Protein AF-A0AAU9J9R2-F1 (afdb_monomer)

pLDDT: mean 80.85, std 20.1, range [39.81, 98.62]

Foldseek 3Di:
DDDDDDDDDDPPPPPDDDPQPDQDDCLVVLLVVLVVCCVVDNAQVSLVVNLVSLVSVLSRCVVVVHPVSVVSVVVNVVSCPDPSNVVNNVVPPPPDDPPDDDDDDDDDDDDDDDDDDDDDDDDDPPPDDDDPDDPDPPVVVVVVVVVVVVVVVVVVVVVVVCCDPDNVVVVVVVCVVPVPPPPPPDPDDPPVVVVVVVVVVLVVVLVVQLVVLVVVLVVVLVVVLVVLVVVLVVVLVVLVVPDPDPVNVVVNVVSVVVSVVVSVVVNVVSVVVSVVSNVVSVVVSD

Secondary structure (DSSP, 8-state):
-------------------PPPPPTTHHHHHHHHHHHHHHS--HHHHHHHHHHHHHHHHHHHHTT-THHHHHHHHHHHHHT-HHHHHHHHHTS------------------------PPP-----------------HHHHHHHHHHHHHHHHHHHHHHHHHHSTHHHHHHHHHHHHHS----------TTHHHHHHHHHHHHHHHHHHHHHHHHHHHHHHHHHHHHHHHHHHHHHHHHHTT---HHHHHHHHHHHHHHHHHHHHHHHHHHHHHHHHHHHHHHH--

Solvent-accessible surface area (backbone atoms only — not comparable to full-atom values): 17671 Å² total; per-residue (Å²): 141,84,84,85,82,85,83,80,83,78,82,80,80,81,70,84,81,70,94,65,74,73,78,61,87,62,49,72,57,54,52,52,52,46,52,56,44,44,74,76,56,74,42,50,68,54,53,54,51,50,48,52,53,37,50,54,46,26,53,41,29,47,76,72,72,40,74,64,20,56,58,35,51,52,50,47,53,55,53,66,67,34,67,70,50,46,53,41,53,61,68,68,50,80,74,74,72,86,77,77,85,76,95,79,83,89,80,92,78,87,80,83,76,83,81,80,83,74,81,91,74,82,92,72,93,73,93,78,74,82,81,95,78,70,94,64,57,70,64,60,54,51,51,50,49,52,53,53,50,52,56,51,51,52,55,50,53,52,49,51,59,54,59,48,66,70,56,39,52,48,52,51,51,49,47,61,71,67,46,76,74,79,78,77,83,69,96,66,70,86,69,66,60,60,58,52,54,55,53,54,55,51,50,51,53,52,50,56,52,51,50,53,52,52,50,52,55,51,54,50,49,53,54,54,47,51,52,52,54,50,54,52,50,52,56,48,52,61,54,63,74,73,56,100,44,75,69,52,53,56,50,46,54,50,51,54,52,51,49,52,51,51,45,50,53,53,51,53,50,52,52,52,52,50,54,52,53,53,52,50,54,54,63,76,77,105

Structure (mmCIF, N/CA/C/O backbone):
data_AF-A0AAU9J9R2-F1
#
_entry.id   AF-A0AAU9J9R2-F1
#
loop_
_atom_site.group_PDB
_atom_site.id
_atom_site.type_symbol
_atom_site.label_atom_id
_atom_site.label_alt_id
_atom_site.label_comp_id
_atom_site.label_asym_id
_atom_site.label_entity_id
_atom_site.label_seq_id
_atom_site.pdbx_PDB_ins_code
_atom_site.Cartn_x
_atom_site.Cartn_y
_atom_site.Cartn_z
_atom_site.occupancy
_atom_site.B_iso_or_equiv
_atom_site.auth_seq_id
_atom_site.auth_comp_id
_atom_site.auth_asym_id
_atom_site.auth_atom_id
_atom_site.pdbx_PDB_model_num
ATOM 1 N N . MET A 1 1 ? -67.677 18.464 29.967 1.00 47.19 1 MET A N 1
ATOM 2 C CA . MET A 1 1 ? -66.480 19.325 30.102 1.00 47.19 1 MET A CA 1
ATOM 3 C C . MET A 1 1 ? -65.561 19.072 28.914 1.00 47.19 1 MET A C 1
ATOM 5 O O . MET A 1 1 ? -64.802 18.114 28.928 1.00 47.19 1 MET A O 1
ATOM 9 N N . SER A 1 2 ? -65.681 19.886 27.865 1.00 45.12 2 SER A N 1
ATOM 10 C CA . SER A 1 2 ? -64.979 19.700 26.587 1.00 45.12 2 SER A CA 1
ATOM 11 C C . SER A 1 2 ? -63.813 20.685 26.491 1.00 45.12 2 SER A C 1
ATOM 13 O O . SER A 1 2 ? -64.033 21.895 26.494 1.00 45.12 2 SER A O 1
ATOM 15 N N . ARG A 1 3 ? -62.571 20.189 26.429 1.00 45.41 3 ARG A N 1
ATOM 16 C CA . ARG A 1 3 ? -61.376 21.030 26.252 1.00 45.41 3 ARG A CA 1
ATOM 17 C C . ARG A 1 3 ? -61.057 21.162 24.762 1.00 45.41 3 ARG A C 1
ATOM 19 O O . ARG A 1 3 ? -60.638 20.202 24.126 1.00 45.41 3 ARG A O 1
ATOM 26 N N . LYS A 1 4 ? -61.265 22.366 24.224 1.00 55.19 4 LYS A N 1
ATOM 27 C CA . LYS A 1 4 ? -60.790 22.797 22.901 1.00 55.19 4 LYS A CA 1
ATOM 28 C C . LYS A 1 4 ? -59.268 22.970 22.948 1.00 55.19 4 LYS A C 1
ATOM 30 O O . LYS A 1 4 ? -58.774 23.778 23.731 1.00 55.19 4 LYS A O 1
ATOM 35 N N . ILE A 1 5 ? -58.542 22.235 22.109 1.00 57.41 5 ILE A N 1
ATOM 36 C CA . ILE A 1 5 ? -57.098 22.402 21.908 1.00 57.41 5 ILE A CA 1
ATOM 37 C C . ILE A 1 5 ? -56.910 23.342 20.715 1.00 57.41 5 ILE A C 1
ATOM 39 O O . ILE A 1 5 ? -57.307 23.036 19.594 1.00 57.41 5 ILE A O 1
ATOM 43 N N . ASN A 1 6 ? -56.358 24.521 20.990 1.00 45.44 6 ASN A N 1
ATOM 44 C CA . ASN A 1 6 ? -56.122 25.589 20.025 1.00 45.44 6 ASN A CA 1
ATOM 45 C C . ASN A 1 6 ? -54.759 25.356 19.347 1.00 45.44 6 ASN A C 1
ATOM 47 O O . ASN A 1 6 ? -53.718 25.623 19.946 1.00 45.44 6 ASN A O 1
ATOM 51 N N . SER A 1 7 ? -54.760 24.844 18.115 1.00 52.94 7 SER A N 1
ATOM 52 C CA . SER A 1 7 ? -53.554 24.684 17.290 1.00 52.94 7 SER A CA 1
ATOM 53 C C . SER A 1 7 ? -53.282 25.983 16.528 1.00 52.94 7 SER A C 1
ATOM 55 O O . SER A 1 7 ? -53.900 26.263 15.502 1.00 52.94 7 SER A O 1
ATOM 57 N N . LYS A 1 8 ? -52.387 26.822 17.059 1.00 53.12 8 LYS A N 1
ATOM 58 C CA . LYS A 1 8 ? -51.890 28.012 16.358 1.00 53.12 8 LYS A CA 1
ATOM 59 C C . LYS A 1 8 ? -50.742 27.604 15.434 1.00 53.12 8 LYS A C 1
ATOM 61 O O . LYS A 1 8 ? -49.654 27.271 15.892 1.00 53.12 8 LYS A O 1
ATOM 66 N N . HIS A 1 9 ? -51.013 27.644 14.131 1.00 46.12 9 HIS A N 1
ATOM 67 C CA . HIS A 1 9 ? -50.021 27.583 13.062 1.00 46.12 9 HIS A CA 1
ATOM 68 C C . HIS A 1 9 ? -49.018 28.739 13.191 1.00 46.12 9 HIS A C 1
ATOM 70 O O . HIS A 1 9 ? -49.369 29.902 12.998 1.00 46.12 9 HIS A O 1
ATOM 76 N N . ASN A 1 10 ? -47.757 28.412 13.470 1.00 46.28 10 ASN A N 1
ATOM 77 C CA . ASN A 1 10 ? -46.637 29.325 13.279 1.00 46.28 10 ASN A CA 1
ATOM 78 C C . ASN A 1 10 ? -46.185 29.242 11.816 1.00 46.28 10 ASN A C 1
ATOM 80 O O . ASN A 1 10 ? -45.516 28.293 11.411 1.00 46.28 10 ASN A O 1
ATOM 84 N N . HIS A 1 11 ? -46.546 30.246 11.018 1.00 45.38 11 HIS A N 1
ATOM 85 C CA . HIS A 1 11 ? -45.917 30.494 9.724 1.00 45.38 11 HIS A CA 1
ATOM 86 C C . HIS A 1 11 ? -44.469 30.947 9.940 1.00 45.38 11 HIS A C 1
ATOM 88 O O . HIS A 1 11 ? -44.191 32.121 10.197 1.00 45.38 11 HIS A O 1
ATOM 94 N N . SER A 1 12 ? -43.548 29.986 9.836 1.00 45.69 12 SER A N 1
ATOM 95 C CA . SER A 1 12 ? -42.111 30.228 9.726 1.00 45.69 12 SER A CA 1
ATOM 96 C C . SER A 1 12 ? -41.835 30.997 8.434 1.00 45.69 12 SER A C 1
ATOM 98 O O . SER A 1 12 ? -41.865 30.452 7.331 1.00 45.69 12 SER A O 1
ATOM 100 N N . LYS A 1 13 ? -41.591 32.301 8.578 1.00 49.00 13 LYS A N 1
ATOM 101 C CA . LYS A 1 13 ? -41.022 33.160 7.540 1.00 49.00 13 LYS A CA 1
ATOM 102 C C . LYS A 1 13 ? -39.570 32.729 7.303 1.00 49.00 13 LYS A C 1
ATOM 104 O O . LYS A 1 13 ? -38.663 33.273 7.930 1.00 49.00 13 LYS A O 1
ATOM 109 N N . HIS A 1 14 ? -39.339 31.782 6.395 1.00 46.22 14 HIS A N 1
ATOM 110 C CA . HIS A 1 14 ? -38.002 31.520 5.857 1.00 46.22 14 HIS A CA 1
ATOM 111 C C . HIS A 1 14 ? -37.585 32.685 4.952 1.00 46.22 14 HIS A C 1
ATOM 113 O O . HIS A 1 14 ? -37.837 32.706 3.751 1.00 46.22 14 HIS A O 1
ATOM 119 N N . LYS A 1 15 ? -36.975 33.698 5.573 1.00 53.00 15 LYS A N 1
ATOM 120 C CA . LYS A 1 15 ? -36.222 34.751 4.893 1.00 53.00 15 LYS A CA 1
ATOM 121 C C . LYS A 1 15 ? -35.006 34.125 4.201 1.00 53.00 15 LYS A C 1
ATOM 123 O O . LYS A 1 15 ? -34.230 33.447 4.864 1.00 53.00 15 LYS A O 1
ATOM 128 N N . ASN A 1 16 ? -34.885 34.382 2.895 1.00 51.22 16 ASN A N 1
ATOM 129 C CA . ASN A 1 16 ? -33.692 34.314 2.037 1.00 51.22 16 ASN A CA 1
ATOM 130 C C . ASN A 1 16 ? -32.406 33.803 2.712 1.00 51.22 16 ASN A C 1
ATOM 132 O O . ASN A 1 16 ? -31.571 34.591 3.156 1.00 51.22 16 ASN A O 1
ATOM 136 N N . ILE A 1 17 ? -32.225 32.482 2.732 1.00 51.12 17 ILE A N 1
ATOM 137 C CA . ILE A 1 17 ? -30.915 31.867 2.943 1.00 51.12 17 ILE A CA 1
ATOM 138 C C . ILE A 1 17 ? -30.253 31.828 1.565 1.00 51.12 17 ILE A C 1
ATOM 140 O O . ILE A 1 17 ? -30.624 31.016 0.722 1.00 51.12 17 ILE A O 1
ATOM 144 N N . SER A 1 18 ? -29.392 32.825 1.349 1.00 50.66 18 SER A N 1
ATOM 145 C CA . SER A 1 18 ? -28.175 32.821 0.525 1.00 50.66 18 SER A CA 1
ATOM 146 C C . SER A 1 18 ? -28.158 31.921 -0.714 1.00 50.66 18 SER A C 1
ATOM 148 O O . SER A 1 18 ? -28.224 30.695 -0.630 1.00 50.66 18 SER A O 1
ATOM 150 N N . ALA A 1 19 ? -27.949 32.564 -1.865 1.00 63.53 19 ALA A N 1
ATOM 151 C CA . ALA A 1 19 ? -27.651 31.960 -3.158 1.00 63.53 19 ALA A CA 1
ATOM 152 C C . ALA A 1 19 ? -26.313 31.195 -3.131 1.00 63.53 19 ALA A C 1
ATOM 154 O O . ALA A 1 19 ? -25.337 31.601 -3.751 1.00 63.53 19 ALA A O 1
ATOM 155 N N . PHE A 1 20 ? -26.252 30.101 -2.375 1.00 67.88 20 PHE A N 1
ATOM 156 C CA . PHE A 1 20 ? -25.167 29.146 -2.501 1.00 67.88 20 PHE A CA 1
ATOM 157 C C . PHE A 1 20 ? -25.304 28.449 -3.857 1.00 67.88 20 PHE A C 1
ATOM 159 O O . PHE A 1 20 ? -26.426 28.062 -4.220 1.00 67.88 20 PHE A O 1
ATOM 166 N N . PRO A 1 21 ? -24.198 28.292 -4.603 1.00 79.00 21 PRO A N 1
ATOM 167 C CA . PRO A 1 21 ? -24.207 27.546 -5.851 1.00 79.00 21 PRO A CA 1
ATOM 168 C C . PRO A 1 21 ? -24.739 26.146 -5.552 1.00 79.00 21 PRO A C 1
ATOM 170 O O . PRO A 1 21 ? -24.212 25.444 -4.697 1.00 79.00 21 PRO A O 1
ATOM 173 N N . LYS A 1 22 ? -25.855 25.756 -6.171 1.00 88.69 22 LYS A N 1
ATOM 174 C CA . LYS A 1 22 ? -26.411 24.409 -5.995 1.00 88.69 22 LYS A CA 1
ATOM 175 C C . LYS A 1 22 ? -25.725 23.476 -6.977 1.00 88.69 22 LYS A C 1
ATOM 177 O O . LYS A 1 22 ? -25.584 23.824 -8.146 1.00 88.69 22 LYS A O 1
ATOM 182 N N . LEU A 1 23 ? -25.364 22.283 -6.512 1.00 90.88 23 LEU A N 1
ATOM 183 C CA . LEU A 1 23 ? -24.858 21.241 -7.398 1.00 90.88 23 LEU A CA 1
ATOM 184 C C . LEU A 1 23 ? -25.912 20.856 -8.451 1.00 90.88 23 LEU A C 1
ATOM 186 O O . LEU A 1 23 ? -27.114 20.873 -8.147 1.00 90.88 23 LEU A O 1
ATOM 190 N N . PRO A 1 24 ? -25.482 20.490 -9.672 1.00 92.62 24 PRO A N 1
ATOM 191 C CA . PRO A 1 24 ? -26.373 19.961 -10.693 1.00 92.62 24 PRO A CA 1
ATOM 192 C C . PRO A 1 24 ? -27.194 18.775 -10.175 1.00 92.62 24 PRO A C 1
ATOM 194 O O . PRO A 1 24 ? -26.722 17.950 -9.388 1.00 92.62 24 PRO A O 1
ATOM 197 N N . LYS A 1 25 ? -28.440 18.661 -10.647 1.00 92.62 25 LYS A N 1
ATOM 198 C CA . LYS A 1 25 ? -29.220 17.432 -10.450 1.00 92.62 25 LYS A CA 1
ATOM 199 C C . LYS A 1 25 ? -28.474 16.292 -11.152 1.00 92.62 25 LYS A C 1
ATOM 201 O O . LYS A 1 25 ? -27.989 16.502 -12.258 1.00 92.62 25 LYS A O 1
ATOM 206 N N . HIS A 1 26 ? -28.394 15.122 -10.517 1.00 95.69 26 HIS A N 1
ATOM 207 C CA . HIS A 1 26 ? -27.625 13.961 -11.002 1.00 95.69 26 HIS A CA 1
ATOM 208 C C . HIS A 1 26 ? -26.099 14.133 -10.982 1.00 95.69 26 HIS A C 1
ATOM 210 O O . HIS A 1 26 ? -25.396 13.435 -11.699 1.00 95.69 26 HIS A O 1
ATOM 216 N N . PHE A 1 27 ? -25.568 15.021 -10.133 1.00 96.44 27 PHE A N 1
ATOM 217 C CA . PHE A 1 27 ? -24.120 15.201 -9.979 1.00 96.44 27 PHE A CA 1
ATOM 218 C C . PHE A 1 27 ? -23.365 13.881 -9.745 1.00 96.44 27 PHE A C 1
ATOM 220 O O . PHE A 1 27 ? -22.401 13.597 -10.442 1.00 96.44 27 PHE A O 1
ATOM 227 N N . ALA A 1 28 ? -23.814 13.071 -8.780 1.00 96.19 28 ALA A N 1
ATOM 228 C CA . ALA A 1 28 ? -23.127 11.831 -8.421 1.00 96.19 28 ALA A CA 1
ATOM 229 C C . ALA A 1 28 ? -23.126 10.806 -9.566 1.00 96.19 28 ALA A C 1
ATOM 231 O O . ALA A 1 28 ? -22.123 10.144 -9.782 1.00 96.19 28 ALA A O 1
ATOM 232 N N . GLU A 1 29 ? -24.234 10.714 -10.300 1.00 97.06 29 GLU A N 1
ATOM 233 C CA . GLU A 1 29 ? -24.390 9.824 -11.455 1.00 97.06 29 GLU A CA 1
ATOM 234 C C . GLU A 1 29 ? -23.452 10.257 -12.591 1.00 97.06 29 GLU A C 1
ATOM 236 O O . GLU A 1 29 ? -22.621 9.472 -13.023 1.00 97.06 29 GLU A O 1
ATOM 241 N N . GLN A 1 30 ? -23.451 11.550 -12.942 1.00 97.25 30 GLN A N 1
ATOM 242 C CA . GLN A 1 30 ? -22.563 12.098 -13.976 1.00 97.25 30 GLN A CA 1
ATOM 243 C C . GLN A 1 30 ? -21.075 11.924 -13.658 1.00 97.25 30 GLN A C 1
ATOM 245 O O . GLN A 1 30 ? -20.284 11.687 -14.563 1.00 97.25 30 GLN A O 1
ATOM 250 N N . VAL A 1 31 ? -20.681 12.076 -12.389 1.00 97.38 31 VAL A N 1
ATOM 251 C CA . VAL A 1 31 ? -19.289 11.857 -11.972 1.00 97.38 31 VAL A CA 1
ATOM 252 C C . VAL A 1 31 ? -18.897 10.394 -12.151 1.00 97.38 31 VAL A C 1
ATOM 254 O O . VAL A 1 31 ? -17.834 10.133 -12.698 1.00 97.38 31 VAL A O 1
ATOM 257 N N . ILE A 1 32 ? -19.750 9.455 -11.732 1.00 97.31 32 ILE A N 1
ATOM 258 C CA . ILE A 1 32 ? -19.474 8.017 -11.855 1.00 97.31 32 ILE A CA 1
ATOM 259 C C . ILE A 1 32 ? -19.396 7.602 -13.326 1.00 97.31 32 ILE A C 1
ATOM 261 O O . ILE A 1 32 ? -18.462 6.899 -13.705 1.00 97.31 32 ILE A O 1
ATOM 265 N N . ASP A 1 33 ? -20.336 8.065 -14.151 1.00 97.31 33 ASP A N 1
ATOM 266 C CA . ASP A 1 33 ? -20.362 7.751 -15.580 1.00 97.31 33 ASP A CA 1
ATOM 267 C C . ASP A 1 33 ? -19.098 8.278 -16.274 1.00 97.31 33 ASP A C 1
ATOM 269 O O . ASP A 1 33 ? -18.422 7.536 -16.982 1.00 97.31 33 ASP A O 1
ATOM 273 N N . LEU A 1 34 ? -18.706 9.529 -15.996 1.00 96.88 34 LEU A N 1
ATOM 274 C CA . LEU A 1 34 ? -17.489 10.119 -16.559 1.00 96.88 34 LEU A CA 1
ATOM 275 C C . LEU A 1 34 ? -16.204 9.465 -16.039 1.00 96.88 34 LEU A C 1
ATOM 277 O O . LEU A 1 34 ? -15.248 9.361 -16.801 1.00 96.88 34 LEU A O 1
ATOM 281 N N . GLU A 1 35 ? -16.153 9.033 -14.776 1.00 96.12 35 GLU A N 1
ATOM 282 C CA . GLU A 1 35 ? -15.021 8.259 -14.244 1.00 96.12 35 GLU A CA 1
ATOM 283 C C . GLU A 1 35 ? -14.892 6.915 -14.980 1.00 96.12 35 GLU A C 1
ATOM 285 O O . GLU A 1 35 ? -13.809 6.579 -15.459 1.00 96.12 35 GLU A O 1
ATOM 290 N N . SER A 1 36 ? -16.002 6.190 -15.147 1.00 96.00 36 SER A N 1
ATOM 291 C CA . SER A 1 36 ? -16.034 4.909 -15.863 1.00 96.00 36 SER A CA 1
ATOM 292 C C . SER A 1 36 ? -15.664 5.060 -17.343 1.00 96.00 36 SER A C 1
ATOM 294 O O . SER A 1 36 ? -14.924 4.241 -17.898 1.00 96.00 36 SER A O 1
ATOM 296 N N . ASP A 1 37 ? -16.157 6.109 -18.000 1.00 95.38 37 ASP A N 1
ATOM 297 C CA . ASP A 1 37 ? -15.833 6.395 -19.397 1.00 95.38 37 ASP A CA 1
ATOM 298 C C . ASP A 1 37 ? -14.351 6.754 -19.560 1.00 95.38 37 ASP A C 1
ATOM 300 O O . ASP A 1 37 ? -13.705 6.288 -20.498 1.00 95.38 37 ASP A O 1
ATOM 304 N N . LEU A 1 38 ? -13.779 7.528 -18.634 1.00 95.06 38 LEU A N 1
ATOM 305 C CA . LEU A 1 38 ? -12.376 7.944 -18.688 1.00 95.06 38 LEU A CA 1
ATOM 306 C C . LEU A 1 38 ? -11.409 6.780 -18.437 1.00 95.06 38 LEU A C 1
ATOM 308 O O . LEU A 1 38 ? -10.328 6.753 -19.024 1.00 95.06 38 LEU A O 1
ATOM 312 N N . ASP A 1 39 ? -11.813 5.796 -17.632 1.00 94.25 39 ASP A N 1
ATOM 313 C CA . ASP A 1 39 ? -11.046 4.566 -17.408 1.00 94.25 39 ASP A CA 1
ATOM 314 C C . ASP A 1 39 ? -11.030 3.634 -18.629 1.00 94.25 39 ASP A C 1
ATOM 316 O O . ASP A 1 39 ? -10.077 2.874 -18.805 1.00 94.25 39 ASP A O 1
ATOM 320 N N . THR A 1 40 ? -12.047 3.697 -19.494 1.00 95.00 40 THR A N 1
ATOM 321 C CA . THR A 1 40 ? -12.108 2.869 -20.711 1.00 95.00 40 THR A CA 1
ATOM 322 C C . THR A 1 40 ? -11.566 3.582 -21.946 1.00 95.00 40 THR A C 1
ATOM 324 O O . THR A 1 40 ? -10.824 2.982 -22.720 1.00 95.00 40 THR A O 1
ATOM 327 N N . ASN A 1 41 ? -11.919 4.854 -22.142 1.00 93.06 41 ASN A N 1
ATOM 328 C CA . ASN A 1 41 ? -11.542 5.663 -23.297 1.00 93.06 41 ASN A CA 1
ATOM 329 C C . ASN A 1 41 ? -11.294 7.117 -22.865 1.00 93.06 41 ASN A C 1
ATOM 331 O O . ASN A 1 41 ? -12.189 7.965 -22.905 1.00 93.06 41 ASN A O 1
ATOM 335 N N . CYS A 1 42 ? -10.054 7.428 -22.487 1.00 93.50 42 CYS A N 1
ATOM 336 C CA . CYS A 1 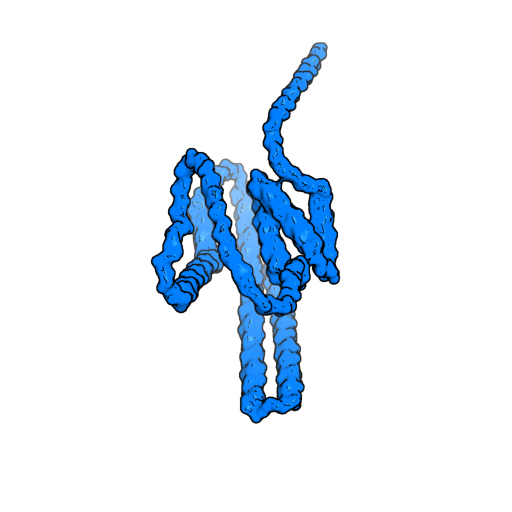42 ? -9.684 8.777 -22.070 1.00 93.50 42 CYS A CA 1
ATOM 337 C C . CYS A 1 42 ? -9.827 9.786 -23.229 1.00 93.50 42 CYS A C 1
ATOM 339 O O . CYS A 1 42 ? -9.074 9.765 -24.204 1.00 93.50 42 CYS A O 1
ATOM 341 N N . THR A 1 43 ? -10.793 10.702 -23.109 1.00 95.69 43 THR A N 1
ATOM 342 C CA . THR A 1 43 ? -11.022 11.808 -24.052 1.00 95.69 43 THR A CA 1
ATOM 343 C C . THR A 1 43 ? -10.795 13.158 -23.373 1.00 95.69 43 THR A C 1
ATOM 345 O O . THR A 1 43 ? -11.115 13.333 -22.197 1.00 95.69 43 THR A O 1
ATOM 348 N N . ALA A 1 44 ? -10.281 14.151 -24.112 1.00 94.19 44 ALA A N 1
ATOM 349 C CA . ALA A 1 44 ? -9.993 15.476 -23.545 1.00 94.19 44 ALA A CA 1
ATOM 350 C C . ALA A 1 44 ? -11.258 16.150 -23.021 1.00 94.19 44 ALA A C 1
ATOM 352 O O . ALA A 1 44 ? -11.250 16.738 -21.945 1.00 94.19 44 ALA A O 1
ATOM 353 N N . LEU A 1 45 ? -12.358 16.013 -23.765 1.00 95.00 45 LEU A N 1
ATOM 354 C CA . LEU A 1 45 ? -13.650 16.565 -23.384 1.00 95.00 45 LEU A CA 1
ATOM 355 C C . LEU A 1 45 ? -14.176 15.908 -22.101 1.00 95.00 45 LEU A C 1
ATOM 357 O O . LEU A 1 45 ? -14.636 16.624 -21.213 1.00 95.00 45 LEU A O 1
ATOM 361 N N . GLY A 1 46 ? -14.053 14.582 -21.968 1.00 95.62 46 GLY A N 1
ATOM 362 C CA . GLY A 1 46 ? -14.421 13.861 -20.747 1.00 95.62 46 GLY A CA 1
ATOM 363 C C . GLY A 1 46 ? -13.600 14.316 -19.539 1.00 95.62 46 GLY A C 1
ATOM 364 O O . GLY A 1 46 ? -14.169 14.674 -18.508 1.00 95.62 46 GLY A O 1
ATOM 365 N N . ALA A 1 47 ? -12.275 14.413 -19.694 1.00 96.25 47 ALA A N 1
ATOM 366 C CA . ALA A 1 47 ? -11.376 14.883 -18.640 1.00 96.25 47 ALA A CA 1
ATOM 367 C C . ALA A 1 47 ? -11.685 16.328 -18.215 1.00 96.25 47 ALA A C 1
ATOM 369 O O . ALA A 1 47 ? -11.839 16.606 -17.025 1.00 96.25 47 ALA A O 1
ATOM 370 N N . SER A 1 48 ? -11.846 17.250 -19.172 1.00 95.81 48 SER A N 1
ATOM 371 C CA . SER A 1 48 ? -12.230 18.636 -18.881 1.00 95.81 48 SER A CA 1
ATOM 372 C C . SER A 1 48 ? -13.582 18.710 -18.173 1.00 95.81 48 SER A C 1
ATOM 374 O O . SER A 1 48 ? -13.721 19.449 -17.197 1.00 95.81 48 SER A O 1
ATOM 376 N N . LYS A 1 49 ? -14.566 17.909 -18.603 1.00 97.00 49 LYS A N 1
ATOM 377 C CA . LYS A 1 49 ? -15.895 17.916 -17.990 1.00 97.00 49 LYS A CA 1
ATOM 378 C C . LYS A 1 49 ? -15.888 17.387 -16.558 1.00 97.00 49 LYS A C 1
ATOM 380 O O . LYS A 1 49 ? -16.580 17.933 -15.697 1.00 97.00 49 LYS A O 1
ATOM 385 N N . LEU A 1 50 ? -15.079 16.368 -16.288 1.00 96.88 50 LEU A N 1
ATOM 386 C CA . LEU A 1 50 ? -14.911 15.815 -14.950 1.00 96.88 50 LEU A CA 1
ATOM 387 C C . LEU A 1 50 ? -14.216 16.816 -14.008 1.00 96.88 50 LEU A C 1
ATOM 389 O O . LEU A 1 50 ? -14.656 16.997 -12.871 1.00 96.88 50 LEU A O 1
ATOM 393 N N . VAL A 1 51 ? -13.209 17.552 -14.497 1.00 97.44 51 VAL A N 1
ATOM 394 C CA . VAL A 1 51 ? -12.565 18.647 -13.744 1.00 97.44 51 VAL A CA 1
ATOM 395 C C . VAL A 1 51 ? -13.563 19.757 -13.398 1.00 97.44 51 VAL A C 1
ATOM 397 O O . VAL A 1 51 ? -13.555 20.244 -12.265 1.00 97.44 51 VAL A O 1
ATOM 400 N N . GLU A 1 52 ? -14.451 20.144 -14.321 1.00 97.06 52 GLU A N 1
ATOM 401 C CA . GLU A 1 52 ? -15.516 21.122 -14.046 1.00 97.06 52 GLU A CA 1
ATOM 402 C C . GLU A 1 52 ? -16.456 20.645 -12.930 1.00 97.06 52 GLU A C 1
ATOM 404 O O . GLU A 1 52 ? -16.750 21.400 -11.999 1.00 97.06 52 GLU A O 1
ATOM 409 N N . LEU A 1 53 ? -16.907 19.387 -12.996 1.00 97.25 53 LEU A N 1
ATOM 410 C CA . LEU A 1 53 ? -17.805 18.808 -11.995 1.00 97.25 53 LEU A CA 1
ATOM 411 C C . LEU A 1 53 ? -17.147 18.756 -10.615 1.00 97.25 53 LEU A C 1
ATOM 413 O O . LEU A 1 53 ? -17.736 19.217 -9.634 1.00 97.25 53 LEU A O 1
ATOM 417 N N . TYR A 1 54 ? -15.912 18.265 -10.521 1.00 98.00 54 TYR A N 1
ATOM 418 C CA . TYR A 1 54 ? -15.190 18.278 -9.253 1.00 98.00 54 TYR A CA 1
ATOM 419 C C . TYR A 1 54 ? -14.939 19.695 -8.740 1.00 98.00 54 TYR A C 1
ATOM 421 O O . TYR A 1 54 ? -15.063 19.928 -7.540 1.00 98.00 54 TYR A O 1
ATOM 429 N N . SER A 1 55 ? -14.654 20.662 -9.614 1.00 97.00 55 SER A N 1
ATOM 430 C CA . SER A 1 55 ? -14.472 22.062 -9.210 1.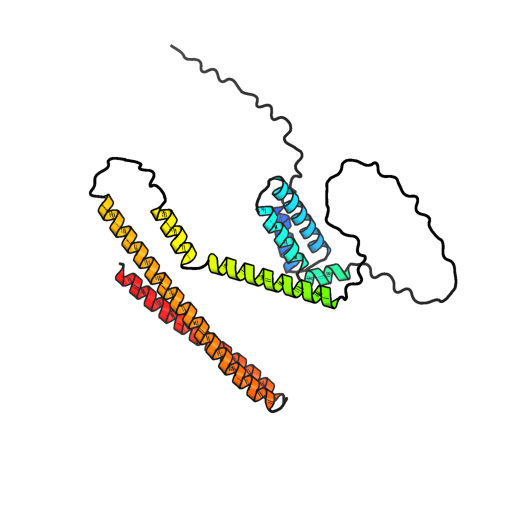00 97.00 55 SER A CA 1
ATOM 431 C C . SER A 1 55 ? -15.756 22.644 -8.611 1.00 97.00 55 SER A C 1
ATOM 433 O O . SER A 1 55 ? -15.711 23.253 -7.540 1.00 97.00 55 SER A O 1
ATOM 435 N N . ALA A 1 56 ? -16.914 22.366 -9.222 1.00 96.12 56 ALA A N 1
ATOM 436 C CA . ALA A 1 56 ? -18.218 22.745 -8.676 1.00 96.12 56 ALA A CA 1
ATOM 437 C C . ALA A 1 56 ? -18.501 22.068 -7.320 1.00 96.12 56 ALA A C 1
ATOM 439 O O . ALA A 1 56 ? -19.065 22.687 -6.414 1.00 96.12 56 ALA A O 1
ATOM 440 N N . ALA A 1 57 ? -18.070 20.815 -7.140 1.00 96.94 57 ALA A N 1
ATOM 441 C CA . ALA A 1 57 ? -18.148 20.122 -5.855 1.00 96.94 57 ALA A CA 1
ATOM 442 C C . ALA A 1 57 ? -17.246 20.755 -4.794 1.00 96.94 57 ALA A C 1
ATOM 444 O O . ALA A 1 57 ? -17.692 20.960 -3.665 1.00 96.94 57 ALA A O 1
ATOM 445 N N . VAL A 1 58 ? -16.008 21.113 -5.137 1.00 96.94 58 VAL A N 1
ATOM 446 C CA . VAL A 1 58 ? -15.087 21.804 -4.224 1.00 96.94 58 VAL A CA 1
ATOM 447 C C . VAL A 1 58 ? -15.680 23.133 -3.760 1.00 96.94 58 VAL A C 1
ATOM 449 O O . VAL A 1 58 ? -15.641 23.423 -2.564 1.00 96.94 58 VAL A O 1
ATOM 452 N N . GLU A 1 59 ? -16.259 23.917 -4.670 1.00 95.81 59 GLU A N 1
ATOM 453 C CA . GLU A 1 59 ? -16.913 25.183 -4.333 1.00 95.81 59 GLU A CA 1
ATOM 454 C C . GLU A 1 59 ? -18.123 24.961 -3.413 1.00 95.81 59 GLU A C 1
ATOM 456 O O . GLU A 1 59 ? -18.225 25.581 -2.349 1.00 95.81 59 GLU A O 1
ATOM 461 N N . TYR A 1 60 ? -18.999 24.013 -3.765 1.00 96.25 60 TYR A N 1
ATOM 462 C CA . TYR A 1 60 ? -20.172 23.676 -2.961 1.00 96.25 60 TYR A CA 1
ATOM 463 C C . TYR A 1 60 ? -19.792 23.201 -1.555 1.00 96.25 60 TYR A C 1
ATOM 465 O O . TYR A 1 60 ? -20.195 23.821 -0.568 1.00 96.25 60 TYR A O 1
ATOM 473 N N . TYR A 1 61 ? -18.992 22.136 -1.445 1.00 96.44 61 TYR A N 1
ATOM 474 C CA . TYR A 1 61 ? -18.589 21.557 -0.160 1.00 96.44 61 TYR A CA 1
ATOM 475 C C . TYR A 1 61 ? -17.704 22.514 0.650 1.00 96.44 61 TYR A C 1
ATOM 477 O O . TYR A 1 61 ? -17.787 22.539 1.879 1.00 96.44 61 TYR A O 1
ATOM 485 N N . GLY A 1 62 ? -16.918 23.362 -0.018 1.00 95.00 62 GLY A N 1
ATOM 486 C CA . GLY A 1 62 ? -16.144 24.426 0.614 1.00 95.00 62 GLY A CA 1
ATOM 487 C C . GLY A 1 62 ? -17.034 25.494 1.248 1.00 95.00 62 GLY A C 1
ATOM 488 O O . GLY A 1 62 ? -16.794 25.893 2.389 1.00 95.00 62 GLY A O 1
ATOM 489 N N . SER A 1 63 ? -18.109 25.899 0.563 1.00 94.19 63 SER A N 1
ATOM 490 C CA . SER A 1 63 ? -19.064 26.893 1.073 1.00 94.19 63 SER A CA 1
ATOM 491 C C . SER A 1 63 ? -19.787 26.431 2.345 1.00 94.19 63 SER A C 1
ATOM 493 O O . SER A 1 63 ? -20.011 27.230 3.256 1.00 94.19 63 SER A O 1
ATOM 495 N N . ILE A 1 64 ? -20.070 25.128 2.455 1.00 95.19 64 ILE A N 1
ATOM 496 C CA . ILE A 1 64 ? -20.684 24.517 3.643 1.00 95.19 64 ILE A CA 1
ATOM 497 C C . ILE A 1 64 ? -19.651 24.033 4.677 1.00 95.19 64 ILE A C 1
ATOM 499 O O . ILE A 1 64 ? -20.033 23.454 5.692 1.00 95.19 64 ILE A O 1
ATOM 503 N N . LYS A 1 65 ? -18.354 24.302 4.448 1.00 94.00 65 LYS A N 1
ATOM 504 C CA . LYS A 1 65 ? -17.210 23.896 5.290 1.00 94.00 65 LYS A CA 1
ATOM 505 C C . LYS A 1 65 ? -17.150 22.391 5.578 1.00 94.00 65 LYS A C 1
ATOM 507 O O . LYS A 1 65 ? -16.713 21.973 6.649 1.00 94.00 65 LYS A O 1
ATOM 512 N N . ASP A 1 66 ? -17.578 21.578 4.624 1.00 96.50 66 ASP A N 1
ATOM 513 C CA . ASP A 1 66 ? -17.580 20.125 4.737 1.00 96.50 66 ASP A CA 1
ATOM 514 C C . ASP A 1 66 ? -16.239 19.558 4.262 1.00 96.50 66 ASP A C 1
ATOM 516 O O . ASP A 1 66 ? -15.793 19.869 3.162 1.00 96.50 66 ASP A O 1
ATOM 520 N N . THR A 1 67 ? -15.602 18.689 5.047 1.00 96.50 67 THR A N 1
ATOM 521 C CA . THR A 1 67 ? -14.296 18.090 4.713 1.00 96.50 67 THR A CA 1
ATOM 522 C C . THR A 1 67 ? -14.277 17.364 3.366 1.00 96.50 67 THR A C 1
ATOM 524 O O . THR A 1 67 ? -13.205 17.197 2.786 1.00 96.50 67 THR A O 1
ATOM 527 N N . ARG A 1 68 ? -15.444 17.013 2.811 1.00 95.62 68 ARG A N 1
ATOM 528 C CA . ARG A 1 68 ? -15.598 16.467 1.456 1.00 95.62 68 ARG A CA 1
ATOM 529 C C . ARG A 1 68 ? -14.949 17.299 0.353 1.00 95.62 68 ARG A C 1
ATOM 531 O O . ARG A 1 68 ? -14.493 16.707 -0.620 1.00 95.62 68 ARG A O 1
ATOM 538 N N . TYR A 1 69 ? -14.817 18.622 0.495 1.00 97.44 69 TYR A N 1
ATOM 539 C CA . TYR A 1 69 ? -14.119 19.423 -0.523 1.00 97.44 69 TYR A CA 1
ATOM 540 C C . TYR A 1 69 ? -12.642 19.018 -0.681 1.00 97.44 69 TYR A C 1
ATOM 542 O O . TYR A 1 69 ? -12.095 19.162 -1.771 1.00 97.44 69 TYR A O 1
ATOM 550 N N . LEU A 1 70 ? -11.991 18.512 0.378 1.00 95.94 70 LEU A N 1
ATOM 551 C CA . LEU A 1 70 ? -10.598 18.052 0.312 1.00 95.94 70 LEU A CA 1
ATOM 552 C C . LEU A 1 70 ? -10.472 16.815 -0.577 1.00 95.94 70 LEU A C 1
ATOM 554 O O . LEU A 1 70 ? -9.579 16.766 -1.416 1.00 95.94 70 LEU A O 1
ATOM 558 N N . HIS A 1 71 ? -11.415 15.877 -0.459 1.00 97.25 71 HIS A N 1
ATOM 559 C CA . HIS A 1 71 ? -11.453 14.682 -1.299 1.00 97.25 71 HIS A CA 1
ATOM 560 C C . HIS A 1 71 ? -11.602 15.033 -2.785 1.00 97.25 71 HIS A C 1
ATOM 562 O O . HIS A 1 71 ? -10.896 14.474 -3.618 1.00 97.25 71 HIS A O 1
ATOM 568 N N . TYR A 1 72 ? -12.458 16.001 -3.131 1.00 97.88 72 TYR A N 1
ATOM 569 C CA . TYR A 1 72 ? -12.599 16.437 -4.526 1.00 97.88 72 TYR A CA 1
ATOM 570 C C . TYR A 1 72 ? -11.370 17.201 -5.041 1.00 97.88 72 TYR A C 1
ATOM 572 O O . TYR A 1 72 ? -11.006 17.043 -6.203 1.00 97.88 72 TYR A O 1
ATOM 580 N N . LYS A 1 73 ? -10.681 17.977 -4.190 1.00 97.38 73 LYS A N 1
ATOM 581 C CA . LYS A 1 73 ? -9.395 18.597 -4.560 1.00 97.38 73 LYS A CA 1
ATOM 582 C C . LYS A 1 73 ? -8.331 17.549 -4.878 1.00 97.38 73 LYS A C 1
ATOM 584 O O . LYS A 1 73 ? -7.641 17.678 -5.885 1.00 97.38 73 LYS A O 1
ATOM 589 N N . GLU A 1 74 ? -8.218 16.524 -4.040 1.00 97.25 74 GLU A N 1
ATOM 590 C CA . GLU A 1 74 ? -7.280 15.420 -4.248 1.00 97.25 74 GLU A CA 1
ATOM 591 C C . GLU A 1 74 ? -7.614 14.641 -5.528 1.00 97.25 74 GLU A C 1
ATOM 593 O O . GLU A 1 74 ? -6.724 14.366 -6.327 1.00 97.25 74 GLU A O 1
ATOM 598 N N . ARG A 1 75 ? -8.901 14.374 -5.790 1.00 97.38 75 ARG A N 1
ATOM 599 C CA . ARG A 1 75 ? -9.347 13.717 -7.029 1.00 97.38 75 ARG A CA 1
ATOM 600 C C . ARG A 1 75 ? -8.998 14.507 -8.291 1.00 97.38 75 ARG A C 1
ATOM 602 O O . ARG A 1 75 ? -8.562 13.899 -9.262 1.00 97.38 75 ARG A O 1
ATOM 609 N N . ILE A 1 76 ? -9.108 15.840 -8.276 1.00 97.62 76 ILE A N 1
ATOM 610 C CA . ILE A 1 76 ? -8.650 16.684 -9.397 1.00 97.62 76 ILE A CA 1
ATOM 611 C C . ILE A 1 76 ? -7.139 16.532 -9.606 1.00 97.62 76 ILE A C 1
ATOM 613 O O . ILE A 1 76 ? -6.693 16.369 -10.738 1.00 97.62 76 ILE A O 1
ATOM 617 N N . GLN A 1 77 ? -6.349 16.575 -8.530 1.00 97.44 77 GLN A N 1
ATOM 618 C CA . GLN A 1 77 ? -4.892 16.432 -8.622 1.00 97.44 77 GLN A CA 1
ATOM 619 C C . GLN A 1 77 ? -4.492 15.062 -9.173 1.00 97.44 77 GLN A C 1
ATOM 621 O O . GLN A 1 77 ? -3.653 14.994 -10.064 1.00 97.44 77 GLN A O 1
ATOM 626 N N . GLN A 1 78 ? -5.120 13.989 -8.686 1.00 97.50 78 GLN A N 1
ATOM 627 C CA . GLN A 1 78 ? -4.891 12.630 -9.175 1.00 97.50 78 GLN A CA 1
ATOM 628 C C . GLN A 1 78 ? -5.268 12.496 -10.652 1.00 97.50 78 GLN A C 1
ATOM 630 O O . GLN A 1 78 ? -4.486 11.950 -11.421 1.00 97.50 78 GLN A O 1
ATOM 635 N N . LEU A 1 79 ? -6.419 13.040 -11.067 1.00 96.62 79 LEU A N 1
ATOM 636 C CA . LEU A 1 79 ? -6.864 13.016 -12.461 1.00 96.62 79 LEU A CA 1
ATOM 637 C C . LEU A 1 79 ? -5.864 13.717 -13.393 1.00 96.62 79 LEU A C 1
ATOM 639 O O . LEU A 1 79 ? -5.513 13.173 -14.433 1.00 96.62 79 LEU A O 1
ATOM 643 N N . LEU A 1 80 ? -5.383 14.902 -13.007 1.00 96.12 80 LEU A N 1
ATOM 644 C CA . LEU A 1 80 ? -4.420 15.682 -13.794 1.00 96.12 80 LEU A CA 1
ATOM 645 C C . LEU A 1 80 ? -2.997 15.107 -13.781 1.00 96.12 80 LEU A C 1
ATOM 647 O O . LEU A 1 80 ? -2.188 15.487 -14.621 1.00 96.12 80 LEU A O 1
ATOM 651 N N . ALA A 1 81 ? -2.690 14.220 -12.835 1.00 96.56 81 ALA A N 1
ATOM 652 C CA . ALA A 1 81 ? -1.405 13.536 -12.748 1.00 96.56 81 ALA A CA 1
ATOM 653 C C . ALA A 1 81 ? -1.351 12.235 -13.565 1.00 96.56 81 ALA A C 1
ATOM 655 O O . ALA A 1 81 ? -0.278 11.645 -13.663 1.00 96.56 81 ALA A O 1
ATOM 656 N N . ARG A 1 82 ? -2.472 11.762 -14.133 1.00 96.75 82 ARG A N 1
ATOM 657 C CA . ARG A 1 82 ? -2.470 10.555 -14.971 1.00 96.75 82 ARG A CA 1
ATOM 658 C C . ARG A 1 82 ? -1.847 10.842 -16.342 1.00 96.75 82 ARG A C 1
ATOM 660 O O . ARG A 1 82 ? -2.203 11.819 -17.002 1.00 96.75 82 ARG A O 1
ATOM 667 N N . ASP A 1 83 ? -0.965 9.953 -16.795 1.00 95.81 83 ASP A N 1
ATOM 668 C CA . ASP A 1 83 ? -0.227 10.108 -18.057 1.00 95.81 83 ASP A CA 1
ATOM 669 C C . ASP A 1 83 ? -1.144 10.145 -19.292 1.00 95.81 83 ASP A C 1
ATOM 671 O O . ASP A 1 83 ? -0.920 10.918 -20.224 1.00 95.81 83 ASP A O 1
ATOM 675 N N . ASP A 1 84 ? -2.207 9.339 -19.299 1.00 95.31 84 ASP A N 1
ATOM 676 C CA . ASP A 1 84 ? -3.208 9.298 -20.371 1.00 95.31 84 ASP A CA 1
ATOM 677 C C . ASP A 1 84 ? -3.941 10.640 -20.524 1.00 95.31 84 ASP A C 1
ATOM 679 O O . ASP A 1 84 ? -4.061 11.166 -21.634 1.00 95.31 84 ASP A O 1
ATOM 683 N N . VAL A 1 85 ? -4.354 11.239 -19.408 1.00 95.12 85 VAL A N 1
ATOM 684 C CA . VAL A 1 85 ? -4.996 12.557 -19.360 1.00 95.12 85 VAL A CA 1
ATOM 685 C C . VAL A 1 85 ? -4.032 13.651 -19.816 1.00 95.12 85 VAL A C 1
ATOM 687 O O . VAL A 1 85 ? -4.415 14.501 -20.622 1.00 95.12 85 VAL A O 1
ATOM 690 N N . ILE A 1 86 ? -2.775 13.620 -19.361 1.00 95.19 86 ILE A N 1
ATOM 691 C CA . ILE A 1 86 ? -1.741 14.589 -19.759 1.00 95.19 86 ILE A CA 1
ATOM 692 C C . ILE A 1 86 ? -1.511 14.547 -21.274 1.00 95.19 86 ILE A C 1
ATOM 694 O O . ILE A 1 86 ? -1.519 15.591 -21.931 1.00 95.19 86 ILE A O 1
ATOM 698 N N . ASN A 1 87 ? -1.358 13.353 -21.849 1.00 95.12 87 ASN A N 1
ATOM 699 C CA . ASN A 1 87 ? -1.141 13.179 -23.287 1.00 95.12 87 ASN A CA 1
ATOM 700 C C . ASN A 1 87 ? -2.314 13.726 -24.107 1.00 95.12 87 ASN A C 1
ATOM 702 O O . ASN A 1 87 ? -2.126 14.470 -25.073 1.00 95.12 87 ASN A O 1
ATOM 706 N N . VAL A 1 88 ? -3.536 13.412 -23.681 1.00 94.25 88 VAL A N 1
ATOM 707 C CA . VAL A 1 88 ? -4.761 13.826 -24.363 1.00 94.25 88 VAL A CA 1
ATOM 708 C C . VAL A 1 88 ? -5.007 15.338 -24.237 1.00 94.25 88 VAL A C 1
ATOM 710 O O . VAL A 1 88 ? -5.408 15.973 -25.215 1.00 94.25 88 VAL A O 1
ATOM 713 N N . LEU A 1 89 ? -4.728 15.954 -23.085 1.00 90.69 89 LEU A N 1
ATOM 714 C CA . LEU A 1 89 ? -4.845 17.407 -22.906 1.00 90.69 89 LEU A CA 1
ATOM 715 C C . LEU A 1 89 ? -3.774 18.183 -23.687 1.00 90.69 89 LEU A C 1
ATOM 717 O O . LEU A 1 89 ? -4.074 19.235 -24.254 1.00 90.69 89 LEU A O 1
ATOM 721 N N . ASN A 1 90 ? -2.551 17.656 -23.778 1.00 90.12 90 ASN A N 1
ATOM 722 C CA . ASN A 1 90 ? -1.459 18.298 -24.513 1.00 90.12 90 ASN A CA 1
ATOM 723 C C . ASN A 1 90 ? -1.647 18.231 -26.037 1.00 90.12 90 ASN A C 1
ATOM 725 O O . ASN A 1 90 ? -1.300 19.182 -26.735 1.00 90.12 90 ASN A O 1
ATOM 729 N N . HIS A 1 91 ? -2.218 17.146 -26.571 1.00 83.81 91 HIS A N 1
ATOM 730 C CA . HIS A 1 91 ? -2.451 16.987 -28.016 1.00 83.81 91 HIS A CA 1
ATOM 731 C C . HIS A 1 91 ? -3.614 17.818 -28.573 1.00 83.81 91 HIS A C 1
ATOM 733 O O . HIS A 1 91 ? -3.672 18.044 -29.778 1.00 83.81 91 HIS A O 1
ATOM 739 N N . ASN A 1 92 ? -4.522 18.299 -27.720 1.00 72.19 92 ASN A N 1
ATOM 740 C CA . ASN A 1 92 ? -5.640 19.149 -28.138 1.00 72.19 92 ASN A CA 1
ATOM 741 C C . ASN A 1 92 ? -5.337 20.651 -28.058 1.00 72.19 92 ASN A C 1
ATOM 743 O O . ASN A 1 92 ? -6.206 21.465 -28.377 1.00 72.19 92 ASN A O 1
ATOM 747 N N . GLN A 1 93 ? -4.119 21.047 -27.672 1.00 69.44 93 GLN A N 1
ATOM 748 C CA . GLN A 1 93 ? -3.701 22.417 -27.936 1.00 69.44 93 GLN A CA 1
ATOM 749 C C . GLN A 1 93 ? -3.498 22.554 -29.445 1.00 69.44 93 GLN A C 1
ATOM 751 O O . GLN A 1 93 ? -2.706 21.790 -29.997 1.00 69.44 93 GLN A O 1
ATOM 756 N N . PRO A 1 94 ? -4.197 23.483 -30.128 1.00 63.00 94 PRO A N 1
ATOM 757 C CA . PRO A 1 94 ? -3.984 23.704 -31.547 1.00 63.00 94 PRO A CA 1
ATOM 758 C C . PRO A 1 94 ? -2.505 24.020 -31.728 1.00 63.00 94 PRO A C 1
ATOM 760 O O . PRO A 1 94 ? -2.028 25.076 -31.302 1.00 63.00 94 PRO A O 1
ATOM 763 N N . THR A 1 95 ? -1.774 23.070 -32.308 1.00 53.75 95 THR A N 1
ATOM 764 C CA . THR A 1 95 ? -0.406 23.258 -32.757 1.00 53.75 95 THR A CA 1
ATOM 765 C C . THR A 1 95 ? -0.435 24.504 -33.620 1.00 53.75 95 THR A C 1
ATOM 767 O O . THR A 1 95 ? -1.022 24.525 -34.702 1.00 53.75 95 THR A O 1
ATOM 770 N N . LYS A 1 96 ? 0.118 25.598 -33.081 1.00 53.50 96 LYS A N 1
ATOM 771 C CA . LYS A 1 96 ? 0.399 26.803 -33.851 1.00 53.50 96 LYS A CA 1
ATOM 772 C C . LYS A 1 96 ? 1.047 26.327 -35.141 1.00 53.50 96 LYS A C 1
ATOM 774 O O . LYS A 1 96 ? 2.080 25.666 -35.075 1.00 53.50 96 LYS A O 1
ATOM 779 N N . LEU A 1 97 ? 0.379 26.633 -36.255 1.00 52.31 97 LEU A N 1
ATOM 780 C CA . LEU A 1 97 ? 0.837 26.412 -37.618 1.00 52.31 97 LEU A CA 1
ATOM 781 C C . LEU A 1 97 ? 2.365 26.436 -37.679 1.00 52.31 97 LEU A C 1
ATOM 783 O O . LEU A 1 97 ? 2.978 27.443 -37.307 1.00 52.31 97 LEU A O 1
ATOM 787 N N . GLU A 1 98 ? 2.954 25.373 -38.222 1.00 48.09 98 GLU A N 1
ATOM 788 C CA . GLU A 1 98 ? 4.241 25.490 -38.888 1.00 48.09 98 GLU A CA 1
ATOM 789 C C . GLU A 1 98 ? 4.119 26.603 -39.932 1.00 48.09 98 GLU A C 1
ATOM 791 O O . GLU A 1 98 ? 3.547 26.445 -41.011 1.00 48.09 98 GLU A O 1
ATOM 796 N N . ARG A 1 99 ? 4.619 27.784 -39.571 1.00 44.16 99 ARG A N 1
ATOM 797 C CA . ARG A 1 99 ? 4.847 28.880 -40.498 1.00 44.16 99 ARG A CA 1
ATOM 798 C C . ARG A 1 99 ? 6.091 28.506 -41.287 1.00 44.16 99 ARG A C 1
ATOM 800 O O . ARG A 1 99 ? 7.218 28.728 -40.849 1.00 44.16 99 ARG A O 1
ATOM 807 N N . SER A 1 100 ? 5.877 27.896 -42.443 1.00 52.75 100 SER A N 1
ATOM 808 C CA . SER A 1 100 ? 6.908 27.777 -43.462 1.00 52.75 100 SER A CA 1
ATOM 809 C C . SER A 1 100 ? 7.388 29.183 -43.856 1.00 52.75 100 SER A C 1
ATOM 811 O O . SER A 1 100 ? 6.586 30.075 -44.120 1.00 52.75 100 SER A O 1
ATOM 813 N N . ARG A 1 101 ? 8.714 29.344 -43.826 1.00 53.16 101 ARG A N 1
ATOM 814 C CA . ARG A 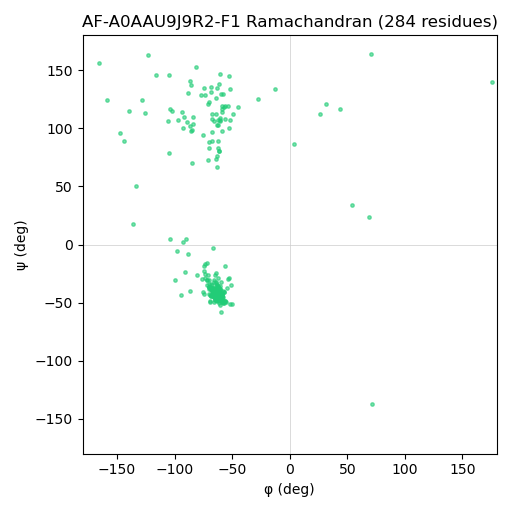1 101 ? 9.566 30.422 -44.357 1.00 53.16 101 ARG A CA 1
ATOM 815 C C . ARG A 1 101 ? 8.933 31.433 -45.329 1.00 53.16 101 ARG A C 1
ATOM 817 O O . ARG A 1 101 ? 8.484 31.049 -46.402 1.00 53.16 101 ARG A O 1
ATOM 824 N N . SER A 1 102 ? 9.215 32.708 -45.064 1.00 44.69 102 SER A N 1
ATOM 825 C CA . SER A 1 102 ? 9.888 33.596 -46.027 1.00 44.69 102 SER A CA 1
ATOM 826 C C . SER A 1 102 ? 10.521 34.774 -45.281 1.00 44.69 102 SER A C 1
ATOM 828 O O . SER A 1 102 ? 9.845 35.462 -44.516 1.00 44.69 102 SER A O 1
ATOM 830 N N . GLU A 1 103 ? 11.829 34.948 -45.472 1.00 54.84 103 GLU A N 1
ATOM 831 C CA . GLU A 1 103 ? 12.562 36.175 -45.163 1.00 54.84 103 GLU A CA 1
ATOM 832 C C . GLU A 1 103 ? 11.916 37.329 -45.932 1.00 54.84 103 GLU A C 1
ATOM 834 O O . GLU A 1 103 ? 11.888 37.289 -47.156 1.00 54.84 103 GLU A O 1
ATOM 839 N N . ASP A 1 104 ? 11.386 38.327 -45.226 1.00 46.69 104 ASP A N 1
ATOM 840 C CA . ASP A 1 104 ? 11.419 39.711 -45.687 1.00 46.69 104 ASP A CA 1
ATOM 841 C C . ASP A 1 104 ? 11.062 40.689 -44.560 1.00 46.69 104 ASP A C 1
ATOM 843 O O . ASP A 1 104 ? 10.477 40.342 -43.534 1.00 46.69 104 ASP A O 1
ATOM 847 N N . GLN A 1 105 ? 11.543 41.907 -44.742 1.00 46.53 105 GLN A N 1
ATOM 848 C CA . GLN A 1 105 ? 11.875 42.911 -43.739 1.00 46.53 105 GLN A CA 1
ATOM 849 C C . GLN A 1 105 ? 10.680 43.741 -43.201 1.00 46.53 105 GLN A C 1
ATOM 851 O O . GLN A 1 105 ? 9.770 44.068 -43.954 1.00 46.53 105 GLN A O 1
ATOM 856 N N . LEU A 1 106 ? 10.833 44.218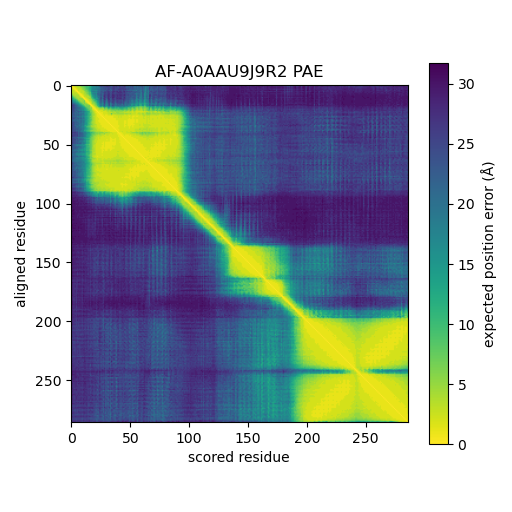 -41.945 1.00 47.25 106 LEU A N 1
ATOM 857 C CA . LEU A 1 106 ? 10.285 45.460 -41.325 1.00 47.25 106 LEU A CA 1
ATOM 858 C C . LEU A 1 106 ? 8.761 45.564 -41.029 1.00 47.25 106 LEU A C 1
ATOM 860 O O . LEU A 1 106 ? 7.966 44.864 -41.644 1.00 47.25 106 LEU A O 1
ATOM 864 N N . PRO A 1 107 ? 8.294 46.520 -40.182 1.00 48.84 107 PRO A N 1
ATOM 865 C CA . PRO A 1 107 ? 8.922 47.228 -39.056 1.00 48.84 107 PRO A CA 1
ATOM 866 C C . PRO A 1 107 ? 8.142 47.075 -37.723 1.00 48.84 107 PRO A C 1
ATOM 868 O O . PRO A 1 107 ? 6.962 46.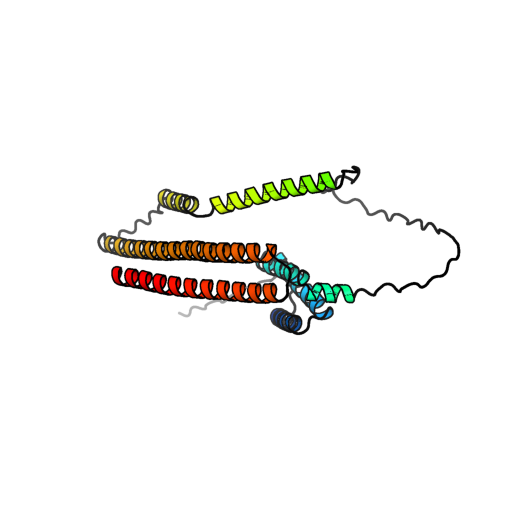728 -37.678 1.00 48.84 107 PRO A O 1
ATOM 871 N N . SER A 1 108 ? 8.825 47.388 -36.622 1.00 51.03 108 SER A N 1
ATOM 872 C CA . SER A 1 108 ? 8.280 47.516 -35.269 1.00 51.03 108 SER A CA 1
ATOM 873 C C . SER A 1 108 ? 7.185 48.586 -35.190 1.00 51.03 108 SER A C 1
ATOM 875 O O . SER A 1 108 ? 7.469 49.759 -35.413 1.00 51.03 108 SER A O 1
ATOM 877 N N . ASN A 1 109 ? 5.967 48.188 -34.812 1.00 41.31 109 ASN A N 1
ATOM 878 C CA . ASN A 1 109 ? 4.936 49.104 -34.329 1.00 41.31 109 ASN A CA 1
ATOM 879 C C . ASN A 1 109 ? 4.793 48.939 -32.815 1.00 41.31 109 ASN A C 1
ATOM 881 O O . ASN A 1 109 ? 4.278 47.941 -32.309 1.00 41.31 109 ASN A O 1
ATOM 885 N N . GLU A 1 110 ? 5.311 49.947 -32.132 1.00 48.69 110 GLU A N 1
ATOM 886 C CA . GLU A 1 110 ? 5.138 50.272 -30.727 1.00 48.69 110 GLU A CA 1
ATOM 887 C C . GLU A 1 110 ? 3.642 50.520 -30.471 1.00 48.69 110 GLU A C 1
ATOM 889 O O . GLU A 1 110 ? 3.070 51.502 -30.937 1.00 48.69 110 GLU A O 1
ATOM 894 N N . PHE A 1 111 ? 2.976 49.575 -29.804 1.00 41.50 111 PHE A N 1
ATOM 895 C CA . PHE A 1 111 ? 1.620 49.777 -29.296 1.00 41.50 111 PHE A CA 1
ATOM 896 C C . PHE A 1 111 ? 1.723 50.285 -27.862 1.00 41.50 111 PHE A C 1
ATOM 898 O O . PHE A 1 111 ? 1.959 49.527 -26.920 1.00 41.50 111 PHE A O 1
ATOM 905 N N . GLU A 1 112 ? 1.565 51.595 -27.735 1.00 49.25 112 GLU A N 1
ATOM 906 C CA . GLU A 1 112 ? 1.361 52.318 -26.490 1.00 49.25 112 GLU A CA 1
ATOM 907 C C . GLU A 1 112 ? 0.004 51.888 -25.903 1.00 49.25 112 GLU A C 1
ATOM 909 O O . GLU A 1 112 ? -1.063 52.193 -26.438 1.00 49.25 112 GLU A O 1
ATOM 914 N N . LEU A 1 113 ? 0.043 51.078 -24.845 1.00 47.22 113 LEU A N 1
ATOM 915 C CA . LEU A 1 113 ? -1.137 50.656 -24.093 1.00 47.22 113 LEU A CA 1
ATOM 916 C C . LEU A 1 113 ? -1.387 51.685 -22.989 1.00 47.22 113 LEU A C 1
ATOM 918 O O . LEU A 1 113 ? -0.669 51.722 -21.991 1.00 47.22 113 LEU A O 1
ATOM 922 N N . GLU A 1 114 ? -2.408 52.519 -23.187 1.00 45.31 114 GLU A N 1
ATOM 923 C CA . GLU A 1 114 ? -2.940 53.427 -22.171 1.00 45.31 114 GLU A CA 1
ATOM 924 C C . GLU A 1 114 ? -3.302 52.661 -20.887 1.00 45.31 114 GLU A C 1
ATOM 926 O O . GLU A 1 114 ? -4.166 51.779 -20.866 1.00 45.31 114 GLU A O 1
ATOM 931 N N . GLU A 1 115 ? -2.641 53.033 -19.790 1.00 39.81 115 GLU A N 1
ATOM 932 C CA . GLU A 1 115 ? -2.941 52.586 -18.434 1.00 39.81 115 GLU A CA 1
ATOM 933 C C . GLU A 1 115 ? -4.347 53.033 -18.002 1.00 39.81 115 GLU A C 1
ATOM 935 O O . GLU A 1 115 ? -4.597 54.190 -17.644 1.00 39.81 115 GLU A O 1
ATOM 940 N N . LEU A 1 116 ? -5.274 52.078 -17.941 1.00 41.75 116 LEU A N 1
ATOM 941 C CA . LEU A 1 116 ? -6.536 52.232 -17.225 1.00 41.75 116 LEU A CA 1
ATOM 942 C C . LEU A 1 116 ? -6.270 52.313 -15.712 1.00 41.75 116 LEU A C 1
ATOM 944 O O . LEU A 1 116 ? -5.953 51.326 -15.049 1.00 41.75 116 LEU A O 1
ATOM 948 N N . LYS A 1 117 ? -6.438 53.519 -15.158 1.00 45.09 117 LYS A N 1
ATOM 949 C CA . LYS A 1 117 ? -6.399 53.811 -13.718 1.00 45.09 117 LYS A CA 1
ATOM 950 C C . LYS A 1 117 ? -7.522 53.074 -12.983 1.00 45.09 117 LYS A C 1
ATOM 952 O O . LYS A 1 117 ? -8.670 53.515 -12.982 1.00 45.09 117 LYS A O 1
ATOM 957 N N . ILE A 1 118 ? -7.176 51.985 -12.302 1.00 44.72 118 ILE A N 1
ATOM 958 C CA . ILE A 1 118 ? -8.058 51.305 -11.347 1.00 44.72 118 ILE A CA 1
ATOM 959 C C . ILE A 1 118 ? -8.072 52.112 -10.030 1.00 44.72 118 ILE A C 1
ATOM 961 O O . ILE A 1 118 ? -7.004 52.443 -9.503 1.00 44.72 118 ILE A O 1
ATOM 965 N N . PRO A 1 119 ? -9.251 52.468 -9.483 1.00 47.91 119 PRO A N 1
ATOM 966 C CA . PRO A 1 119 ? -9.357 53.235 -8.248 1.00 47.91 119 PRO A CA 1
ATOM 967 C C . PRO A 1 119 ? -8.890 52.425 -7.031 1.00 47.91 119 PRO A C 1
ATOM 969 O O . PRO A 1 119 ? -9.292 51.285 -6.807 1.00 47.91 119 PRO A O 1
ATOM 972 N N . LYS A 1 120 ? -8.034 53.068 -6.232 1.00 52.31 120 LYS A N 1
ATOM 973 C CA . LYS A 1 120 ? -7.493 52.589 -4.957 1.00 52.31 120 LYS A CA 1
ATOM 974 C C . LYS A 1 120 ? -8.632 52.301 -3.973 1.00 52.31 120 LYS A C 1
ATOM 976 O O . LYS A 1 120 ? -9.313 53.234 -3.554 1.00 52.31 120 LYS A O 1
ATOM 981 N N . SER A 1 121 ? -8.785 51.042 -3.566 1.00 47.28 121 SER A N 1
ATOM 982 C CA . SER A 1 121 ? -9.517 50.679 -2.350 1.00 47.28 121 SER A CA 1
ATOM 983 C C . SER A 1 121 ? -8.655 49.761 -1.482 1.00 47.28 121 SER A C 1
ATOM 985 O O . SER A 1 121 ? -8.097 48.775 -1.952 1.00 47.28 121 SER A O 1
ATOM 987 N N . ASP A 1 122 ? -8.490 50.227 -0.250 1.00 45.62 122 ASP A N 1
ATOM 988 C CA . ASP A 1 122 ? -8.131 49.590 1.012 1.00 45.62 122 ASP A CA 1
ATOM 989 C C . ASP A 1 122 ? -7.003 48.545 1.078 1.00 45.62 122 ASP A C 1
ATOM 991 O O . ASP A 1 122 ? -7.037 47.433 0.560 1.00 45.62 122 ASP A O 1
ATOM 995 N N . GLN A 1 123 ? -5.989 48.956 1.840 1.00 50.25 123 GLN A N 1
ATOM 996 C CA . GLN A 1 123 ? -4.759 48.260 2.176 1.00 50.25 123 GLN A CA 1
ATOM 997 C C . GLN A 1 123 ? -5.038 46.946 2.919 1.00 50.25 123 GLN A C 1
ATOM 999 O O . GLN A 1 123 ? -5.332 46.943 4.114 1.00 50.25 123 GLN A O 1
ATOM 1004 N N . ILE A 1 124 ? -4.844 45.819 2.237 1.00 47.28 124 ILE A N 1
ATOM 1005 C CA . ILE A 1 124 ? -4.521 44.548 2.887 1.00 47.28 124 ILE A CA 1
ATOM 1006 C C . ILE A 1 124 ? -3.020 44.329 2.699 1.00 47.28 124 ILE A C 1
ATOM 1008 O O . ILE A 1 124 ? -2.526 44.186 1.583 1.00 47.28 124 ILE A O 1
ATOM 1012 N N . ASN A 1 125 ? -2.298 44.333 3.818 1.00 48.75 125 ASN A N 1
ATOM 1013 C CA . ASN A 1 125 ? -0.874 44.024 3.922 1.00 48.75 125 ASN A CA 1
ATOM 1014 C C . ASN A 1 125 ? -0.608 42.572 3.473 1.00 48.75 125 ASN A C 1
ATOM 1016 O O . ASN A 1 125 ? -0.619 41.646 4.281 1.00 48.75 125 ASN A O 1
ATOM 1020 N N . LEU A 1 126 ? -0.367 42.367 2.179 1.00 45.22 126 LEU A N 1
ATOM 1021 C CA . LEU A 1 126 ? 0.183 41.133 1.614 1.00 45.22 126 LEU A CA 1
ATOM 1022 C C . LEU A 1 126 ? 1.650 41.375 1.245 1.00 45.22 126 LEU A C 1
ATOM 1024 O O . LEU A 1 126 ? 2.014 41.574 0.089 1.00 45.22 126 LEU A O 1
ATOM 1028 N N . HIS A 1 127 ? 2.515 41.346 2.258 1.00 45.69 127 HIS A N 1
ATOM 1029 C CA . HIS A 1 127 ? 3.961 41.206 2.081 1.00 45.69 127 HIS A CA 1
ATOM 1030 C C . HIS A 1 127 ? 4.289 39.777 1.610 1.00 45.69 127 HIS A C 1
ATOM 1032 O O . HIS A 1 127 ? 4.783 38.972 2.395 1.00 45.69 127 HIS A O 1
ATOM 1038 N N . PHE A 1 128 ? 3.991 39.426 0.352 1.00 53.50 128 PHE A N 1
ATOM 1039 C CA . PHE A 1 128 ? 4.368 38.102 -0.171 1.00 53.50 128 PHE A CA 1
ATOM 1040 C C . PHE A 1 128 ? 4.963 38.046 -1.575 1.00 53.50 128 PHE A C 1
ATOM 1042 O O . PHE A 1 128 ? 5.091 36.962 -2.126 1.00 53.50 128 PHE A O 1
ATOM 1049 N N . THR A 1 129 ? 5.440 39.155 -2.131 1.00 55.94 129 THR A N 1
ATOM 1050 C CA . THR A 1 129 ? 6.348 39.087 -3.284 1.00 55.94 129 THR A CA 1
ATOM 1051 C C . THR A 1 129 ? 7.324 40.251 -3.231 1.00 55.94 129 THR A C 1
ATOM 1053 O O . THR A 1 129 ? 7.015 41.363 -3.655 1.00 55.94 129 THR A O 1
ATOM 1056 N N . SER A 1 130 ? 8.508 39.996 -2.675 1.00 51.88 130 SER A N 1
ATOM 1057 C CA . SER A 1 130 ? 9.653 40.878 -2.892 1.00 51.88 130 SER A CA 1
ATOM 1058 C C . SER A 1 130 ? 10.002 40.855 -4.389 1.00 51.88 130 SER A C 1
ATOM 1060 O O . SER A 1 130 ? 10.014 39.765 -4.972 1.00 51.88 130 SER A O 1
ATOM 1062 N N . PRO A 1 131 ? 10.251 42.007 -5.033 1.00 47.34 131 PRO A N 1
ATOM 1063 C CA . PRO A 1 131 ? 10.580 42.064 -6.450 1.00 47.34 131 PRO A CA 1
ATOM 1064 C C . PRO A 1 131 ? 11.853 41.261 -6.755 1.00 47.34 131 PRO A C 1
ATOM 1066 O O . PRO A 1 131 ? 12.883 41.401 -6.093 1.00 47.34 131 PRO A O 1
ATOM 1069 N N . LEU A 1 132 ? 11.741 40.398 -7.768 1.00 49.75 132 LEU A N 1
ATOM 1070 C CA . LEU A 1 132 ? 12.777 39.536 -8.339 1.00 49.75 132 LEU A CA 1
ATOM 1071 C C . LEU A 1 132 ? 13.925 40.374 -8.919 1.00 49.75 132 LEU A C 1
ATOM 1073 O O . LEU A 1 132 ? 13.999 40.615 -10.119 1.00 49.75 132 LEU A O 1
ATOM 1077 N N . ALA A 1 133 ? 14.825 40.831 -8.058 1.00 53.84 133 ALA A N 1
ATOM 1078 C CA . ALA A 1 133 ? 16.029 41.547 -8.457 1.00 53.84 133 ALA A CA 1
ATOM 1079 C C . ALA A 1 133 ? 17.251 41.006 -7.714 1.00 53.84 133 ALA A C 1
ATOM 1081 O O . ALA A 1 133 ? 18.016 41.757 -7.122 1.00 53.84 133 ALA A O 1
ATOM 1082 N N . ILE A 1 134 ? 17.441 39.686 -7.725 1.00 58.03 134 ILE A N 1
ATOM 1083 C CA . ILE A 1 134 ? 18.740 39.086 -7.418 1.00 58.03 134 ILE A CA 1
ATOM 1084 C C . ILE A 1 134 ? 18.924 37.936 -8.402 1.00 58.03 134 ILE A C 1
ATOM 1086 O O . ILE A 1 134 ? 18.168 36.966 -8.366 1.00 58.03 134 ILE A O 1
ATOM 1090 N N . LYS A 1 135 ? 19.920 38.056 -9.286 1.00 61.06 135 LYS A N 1
ATOM 1091 C CA . LYS A 1 135 ? 20.494 36.931 -10.033 1.00 61.06 135 LYS A CA 1
ATOM 1092 C C . LYS A 1 135 ? 21.151 35.997 -9.012 1.00 61.06 135 LYS A C 1
ATOM 1094 O O . LYS A 1 135 ? 22.358 36.043 -8.821 1.00 61.06 135 LYS A O 1
ATOM 1099 N N . LYS A 1 136 ? 20.344 35.261 -8.252 1.00 59.75 136 LYS A N 1
ATOM 1100 C CA . LYS A 1 136 ? 20.844 34.136 -7.472 1.00 59.75 136 LYS A CA 1
ATOM 1101 C C . LYS A 1 136 ? 21.135 33.037 -8.473 1.00 59.75 136 LYS A C 1
ATOM 1103 O O . LYS A 1 136 ? 20.278 32.753 -9.313 1.00 59.75 136 LYS A O 1
ATOM 1108 N N . ASP A 1 137 ? 22.338 32.483 -8.405 1.00 81.19 137 ASP A N 1
ATOM 1109 C CA . ASP A 1 137 ? 22.680 31.302 -9.180 1.00 81.19 137 ASP A CA 1
ATOM 1110 C C . ASP A 1 137 ? 21.611 30.238 -8.933 1.00 81.19 137 ASP A C 1
ATOM 1112 O O . ASP A 1 137 ? 21.174 30.018 -7.799 1.00 81.19 137 ASP A O 1
ATOM 1116 N N . ALA A 1 138 ? 21.139 29.609 -10.009 1.00 78.62 138 ALA A N 1
ATOM 1117 C CA . ALA A 1 138 ? 20.113 28.573 -9.926 1.00 78.62 138 ALA A CA 1
ATOM 1118 C C . ALA A 1 138 ? 20.525 27.459 -8.944 1.00 78.62 138 ALA A C 1
ATOM 1120 O O . ALA A 1 138 ? 19.680 26.877 -8.268 1.00 78.62 138 ALA A O 1
ATOM 1121 N N . GLU A 1 139 ? 21.832 27.234 -8.810 1.00 83.38 139 GLU A N 1
ATOM 1122 C CA . GLU A 1 139 ? 22.444 26.287 -7.886 1.00 83.38 139 GLU A CA 1
ATOM 1123 C C . GLU A 1 139 ? 22.184 26.629 -6.409 1.00 83.38 139 GLU A C 1
ATOM 1125 O O . GLU A 1 139 ? 21.806 25.748 -5.637 1.00 83.38 139 GLU A O 1
ATOM 1130 N N . ASP A 1 140 ? 22.248 27.904 -6.014 1.00 88.56 140 ASP A N 1
ATOM 1131 C CA . ASP A 1 140 ? 21.945 28.328 -4.639 1.00 88.56 140 ASP A CA 1
ATOM 1132 C C . ASP A 1 140 ? 20.471 28.109 -4.285 1.00 88.56 140 ASP A C 1
ATOM 1134 O O . ASP A 1 140 ? 20.139 27.717 -3.163 1.00 88.56 140 ASP A O 1
ATOM 1138 N N . ILE A 1 141 ? 19.571 28.339 -5.246 1.00 86.19 141 ILE A N 1
ATOM 1139 C CA . ILE A 1 141 ? 18.131 28.120 -5.060 1.00 86.19 141 ILE A CA 1
ATOM 1140 C C . ILE A 1 141 ? 17.841 26.623 -4.922 1.00 86.19 141 ILE A C 1
ATOM 1142 O O . ILE A 1 141 ? 17.078 26.228 -4.037 1.00 86.19 141 ILE A O 1
ATOM 1146 N N . ILE A 1 142 ? 18.469 25.788 -5.754 1.00 86.44 142 ILE A N 1
ATOM 1147 C CA . ILE A 1 142 ? 18.338 24.328 -5.687 1.00 86.44 142 ILE A CA 1
ATOM 1148 C C . ILE A 1 142 ? 18.860 23.811 -4.342 1.00 86.44 142 ILE A C 1
ATOM 1150 O O . ILE A 1 142 ? 18.160 23.057 -3.665 1.00 86.44 142 ILE A O 1
ATOM 1154 N N . ASN A 1 143 ? 20.032 24.273 -3.904 1.00 92.56 143 ASN A N 1
ATOM 1155 C CA . ASN A 1 143 ? 20.622 23.889 -2.622 1.00 92.56 143 ASN A CA 1
ATOM 1156 C C . ASN A 1 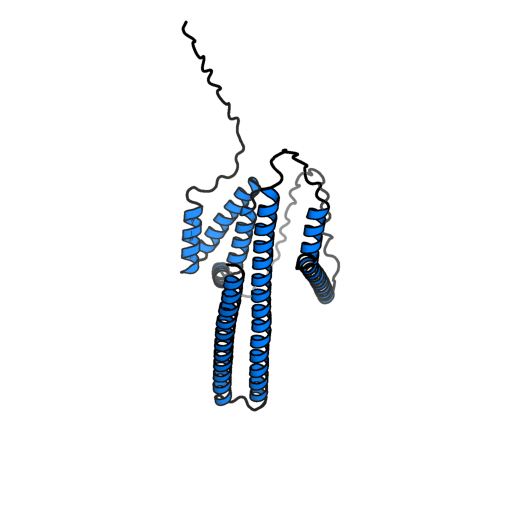143 ? 19.764 24.344 -1.434 1.00 92.56 143 ASN A C 1
ATOM 1158 O O . ASN A 1 143 ? 19.541 23.578 -0.493 1.00 92.56 143 ASN A O 1
ATOM 1162 N N . GLN A 1 144 ? 19.219 25.563 -1.483 1.00 92.06 144 GLN A N 1
ATOM 1163 C CA . GLN A 1 144 ? 18.284 26.044 -0.468 1.00 92.06 144 GLN A CA 1
ATOM 1164 C C . GLN A 1 144 ? 17.027 25.167 -0.420 1.00 92.06 144 GLN A C 1
ATOM 1166 O O . GLN A 1 144 ? 16.612 24.758 0.666 1.00 92.06 144 GLN A O 1
ATOM 1171 N N . HIS A 1 145 ? 16.445 24.843 -1.577 1.00 93.25 145 HIS A N 1
ATOM 1172 C CA . HIS A 1 145 ? 15.255 24.003 -1.653 1.00 93.25 145 HIS A CA 1
ATOM 1173 C C . HIS A 1 145 ? 15.524 22.596 -1.104 1.00 93.25 145 HIS A C 1
ATOM 1175 O O . HIS A 1 145 ? 14.767 22.124 -0.255 1.00 93.25 145 HIS A O 1
ATOM 1181 N N . LEU A 1 146 ? 16.633 21.963 -1.499 1.00 93.50 146 LEU A N 1
ATOM 1182 C CA . LEU A 1 146 ? 17.057 20.657 -0.986 1.00 93.50 146 LEU A CA 1
ATOM 1183 C C . LEU A 1 146 ? 17.191 20.669 0.539 1.00 93.50 146 LEU A C 1
ATOM 1185 O O . LEU A 1 146 ? 16.592 19.831 1.206 1.00 93.50 146 LEU A O 1
ATOM 1189 N N . ASN A 1 147 ? 17.871 21.667 1.107 1.00 93.88 147 ASN A N 1
ATOM 1190 C CA . ASN A 1 147 ? 18.032 21.783 2.558 1.00 93.88 147 ASN A CA 1
ATOM 1191 C C . ASN A 1 147 ? 16.690 21.978 3.279 1.00 93.88 147 ASN A C 1
ATOM 1193 O O . ASN A 1 147 ? 16.431 21.339 4.302 1.00 93.88 147 ASN A O 1
ATOM 1197 N N . THR A 1 148 ? 15.805 22.825 2.742 1.00 94.62 148 THR A N 1
ATOM 1198 C CA . THR A 1 148 ? 14.465 23.013 3.321 1.00 94.62 148 THR A CA 1
ATOM 1199 C C . THR A 1 148 ? 13.604 21.756 3.214 1.00 94.62 148 THR A C 1
ATOM 1201 O O . THR A 1 148 ? 12.893 21.425 4.164 1.00 94.62 148 THR A O 1
ATOM 1204 N N . SER A 1 149 ? 13.703 21.025 2.103 1.00 92.81 149 SER A N 1
ATOM 1205 C CA . SER A 1 149 ? 12.993 19.769 1.871 1.00 92.81 149 SER A CA 1
ATOM 1206 C C . SER A 1 149 ? 13.461 18.690 2.847 1.00 92.81 149 SER A C 1
ATOM 1208 O O . SER A 1 149 ? 12.634 18.073 3.517 1.00 92.81 149 SER A O 1
ATOM 1210 N N . THR A 1 150 ? 14.776 18.522 3.016 1.00 94.00 150 THR A N 1
ATOM 1211 C CA . THR A 1 150 ? 15.360 17.567 3.970 1.00 94.00 150 THR A CA 1
ATOM 1212 C C . THR A 1 150 ? 14.952 17.897 5.404 1.00 94.00 150 THR A C 1
ATOM 1214 O O . THR A 1 150 ? 14.416 17.034 6.093 1.00 94.00 150 THR A O 1
ATOM 1217 N N . SER A 1 151 ? 15.075 19.159 5.831 1.00 96.75 151 SER A N 1
ATOM 1218 C CA . SER A 1 151 ? 14.667 19.573 7.183 1.00 96.75 151 SER A CA 1
ATOM 1219 C C . SER A 1 151 ? 13.167 19.377 7.438 1.00 96.75 151 SER A C 1
ATOM 1221 O O . SER A 1 151 ? 12.751 19.017 8.541 1.00 96.75 151 SER A O 1
ATOM 1223 N N . THR A 1 152 ? 12.327 19.607 6.426 1.00 92.50 152 THR A N 1
ATOM 1224 C CA . THR A 1 152 ? 10.879 19.381 6.541 1.00 92.50 152 THR A CA 1
ATOM 1225 C C . THR A 1 152 ? 10.568 17.889 6.643 1.00 92.50 152 THR A C 1
ATOM 1227 O O . THR A 1 152 ? 9.780 17.491 7.499 1.00 92.50 152 THR A O 1
ATOM 1230 N N . SER A 1 153 ? 11.228 17.062 5.828 1.00 94.38 153 SER A N 1
ATOM 1231 C CA . SER A 1 153 ? 11.115 15.601 5.869 1.00 94.38 153 SER A CA 1
ATOM 1232 C C . SER A 1 153 ? 11.522 15.037 7.236 1.00 94.38 153 SER A C 1
ATOM 1234 O O . SER A 1 153 ? 10.776 14.263 7.833 1.00 94.38 153 SER A O 1
ATOM 1236 N N . GLU A 1 154 ? 12.636 15.508 7.804 1.00 95.19 154 GLU A N 1
ATOM 1237 C CA . GLU A 1 154 ? 13.085 15.129 9.150 1.00 95.19 154 GLU A CA 1
ATOM 1238 C C . GLU A 1 154 ? 12.036 15.456 10.222 1.00 95.19 154 GLU A C 1
ATOM 1240 O O . GLU A 1 154 ? 11.700 14.595 11.037 1.00 95.19 154 GLU A O 1
ATOM 1245 N N . LYS A 1 155 ? 11.442 16.657 10.183 1.00 95.31 155 LYS A N 1
ATOM 1246 C CA . LYS A 1 155 ? 10.374 17.064 11.117 1.00 95.31 155 LYS A CA 1
ATOM 1247 C C . LYS A 1 155 ? 9.100 16.232 10.974 1.00 95.31 155 LYS A C 1
ATOM 1249 O O . LYS A 1 155 ? 8.389 16.032 11.962 1.00 95.31 155 LYS A O 1
ATOM 1254 N N . ILE A 1 156 ? 8.777 15.775 9.762 1.00 92.69 156 ILE A N 1
ATOM 1255 C CA . ILE A 1 156 ? 7.640 14.877 9.514 1.00 92.69 156 ILE A CA 1
ATOM 1256 C C . ILE A 1 156 ? 7.933 13.503 10.116 1.00 92.69 156 ILE A C 1
ATOM 1258 O O . ILE A 1 156 ? 7.115 12.992 10.879 1.00 92.69 156 ILE A O 1
ATOM 1262 N N . CYS A 1 157 ? 9.113 12.941 9.846 1.00 89.88 157 CYS A N 1
ATOM 1263 C CA . CYS A 1 157 ? 9.550 11.666 10.414 1.00 89.88 157 CYS A CA 1
ATOM 1264 C C . CYS A 1 157 ? 9.580 11.700 11.948 1.00 89.88 157 CYS A C 1
ATOM 1266 O O . CYS A 1 157 ? 9.121 10.760 12.596 1.00 89.88 157 CYS A O 1
ATOM 1268 N N . GLU A 1 158 ? 10.067 12.789 12.546 1.00 89.12 158 GLU A N 1
ATOM 1269 C CA . GLU A 1 158 ? 10.062 12.970 13.998 1.00 89.12 158 GLU A CA 1
ATOM 1270 C C . GLU A 1 158 ? 8.633 13.068 14.556 1.00 89.12 158 GLU A C 1
ATOM 1272 O O . GLU A 1 158 ? 8.316 12.432 15.564 1.00 89.12 158 GLU A O 1
ATOM 1277 N N . ASN A 1 159 ? 7.734 13.782 13.868 1.00 89.06 159 ASN A N 1
ATOM 1278 C CA . ASN A 1 159 ? 6.319 13.830 14.240 1.00 89.06 159 ASN A CA 1
ATOM 1279 C C . ASN A 1 159 ? 5.658 12.451 14.184 1.00 89.06 159 ASN A C 1
ATOM 1281 O O . ASN A 1 159 ? 4.983 12.080 15.144 1.00 89.06 159 ASN A O 1
ATOM 1285 N N . LEU A 1 160 ? 5.862 11.686 13.110 1.00 86.69 160 LEU A N 1
ATOM 1286 C CA . LEU A 1 160 ? 5.320 10.331 12.974 1.00 86.69 160 LEU A CA 1
ATOM 1287 C C . LEU A 1 160 ? 5.866 9.415 14.073 1.00 86.69 160 LEU A C 1
ATOM 1289 O O . LEU A 1 160 ? 5.090 8.806 14.807 1.00 86.69 160 LEU A O 1
ATOM 1293 N N . ARG A 1 161 ? 7.182 9.443 14.312 1.00 84.25 161 ARG A N 1
ATOM 1294 C CA . ARG A 1 161 ? 7.821 8.694 15.403 1.00 84.25 161 ARG A CA 1
ATOM 1295 C C . ARG A 1 161 ? 7.291 9.094 16.788 1.00 84.25 161 ARG A C 1
ATOM 1297 O O . ARG A 1 161 ? 7.223 8.256 17.681 1.00 84.25 161 ARG A O 1
ATOM 1304 N N . SER A 1 162 ? 6.896 10.355 16.987 1.00 79.25 162 SER A N 1
ATOM 1305 C CA . SER A 1 162 ? 6.276 10.822 18.240 1.00 79.25 162 SER A CA 1
ATOM 1306 C C . SER A 1 162 ? 4.819 10.362 18.418 1.00 79.25 162 SER A C 1
ATOM 1308 O O . SER A 1 162 ? 4.312 10.324 19.545 1.00 79.25 162 SER A O 1
ATOM 1310 N N . GLN A 1 163 ? 4.143 10.032 17.313 1.00 78.69 163 GLN A N 1
ATOM 1311 C CA . GLN A 1 163 ? 2.765 9.542 17.282 1.00 78.69 163 GLN A CA 1
ATOM 1312 C C . GLN A 1 163 ? 2.687 8.012 17.348 1.00 78.69 163 GLN A C 1
ATOM 1314 O O . GLN A 1 163 ? 1.681 7.486 17.821 1.00 78.69 163 GLN A O 1
ATOM 1319 N N . GLU A 1 164 ? 3.740 7.305 16.949 1.00 81.12 164 GLU A N 1
ATOM 1320 C CA . GLU A 1 164 ? 3.798 5.845 16.960 1.00 81.12 164 GLU A CA 1
ATOM 1321 C C . GLU A 1 164 ? 4.273 5.269 18.315 1.00 81.12 164 GLU A C 1
ATOM 1323 O O . GLU A 1 164 ? 5.159 5.790 18.999 1.00 81.12 164 GLU A O 1
ATOM 1328 N N . GLY A 1 165 ? 3.655 4.157 18.729 1.00 77.88 165 GLY A N 1
ATOM 1329 C CA . GLY A 1 165 ? 4.099 3.321 19.849 1.00 77.88 165 GLY A CA 1
ATOM 1330 C C . GLY A 1 165 ? 3.922 3.898 21.266 1.00 77.88 165 GLY A C 1
ATOM 1331 O O . GLY A 1 165 ? 2.885 4.454 21.645 1.00 77.88 165 GLY A O 1
ATOM 1332 N N . LYS A 1 166 ? 4.964 3.717 22.094 1.00 66.31 166 LYS A N 1
ATOM 1333 C CA . LYS A 1 166 ? 4.945 3.868 23.567 1.00 66.31 166 LYS A CA 1
ATOM 1334 C C . LYS A 1 166 ? 4.649 5.289 24.061 1.00 66.31 166 LYS A C 1
ATOM 1336 O O . LYS A 1 166 ? 4.195 5.455 25.193 1.00 66.31 166 LYS A O 1
ATOM 1341 N N . HIS A 1 167 ? 4.919 6.326 23.262 1.00 71.31 167 HIS A N 1
ATOM 1342 C CA . HIS A 1 167 ? 4.687 7.721 23.664 1.00 71.31 167 HIS A CA 1
ATOM 1343 C C . HIS A 1 167 ? 3.206 8.104 23.621 1.00 71.31 167 HIS A C 1
ATOM 1345 O O . HIS A 1 167 ? 2.715 8.754 24.554 1.00 71.31 167 HIS A O 1
ATOM 1351 N N . LEU A 1 168 ? 2.483 7.662 22.589 1.00 77.75 168 LEU A N 1
ATOM 1352 C CA . LEU A 1 168 ? 1.036 7.832 22.505 1.00 77.75 168 LEU A CA 1
ATOM 1353 C C . LEU A 1 168 ? 0.337 7.022 23.599 1.00 77.75 168 LEU A C 1
ATOM 1355 O O . LEU A 1 168 ? -0.506 7.563 24.317 1.00 77.75 168 LEU A O 1
ATOM 1359 N N . GLU A 1 169 ? 0.753 5.771 23.793 1.00 79.94 169 GLU A N 1
ATOM 1360 C CA . GLU A 1 169 ? 0.225 4.897 24.839 1.00 79.94 169 GLU A CA 1
ATOM 1361 C C . GLU A 1 169 ? 0.463 5.481 26.243 1.00 79.94 169 GLU A C 1
ATOM 1363 O O . GLU A 1 169 ? -0.461 5.548 27.055 1.00 79.94 169 GLU A O 1
ATOM 1368 N N . ARG A 1 170 ? 1.666 6.007 26.522 1.00 81.00 170 ARG A N 1
ATOM 1369 C CA . ARG A 1 170 ? 1.980 6.692 27.787 1.00 81.00 170 ARG A CA 1
ATOM 1370 C C . ARG A 1 170 ? 1.121 7.940 27.981 1.00 81.00 170 ARG A C 1
ATOM 1372 O O . ARG A 1 170 ? 0.591 8.132 29.071 1.00 81.00 170 ARG A O 1
ATOM 1379 N N . ARG A 1 171 ? 0.927 8.762 26.943 1.00 79.44 171 ARG A N 1
ATOM 1380 C CA . ARG A 1 171 ? 0.029 9.933 26.993 1.00 79.44 171 ARG A CA 1
ATOM 1381 C C . ARG A 1 171 ? -1.422 9.533 27.252 1.00 79.44 171 ARG A C 1
ATOM 1383 O O . ARG A 1 171 ? -2.098 10.204 28.027 1.00 79.44 171 ARG A O 1
ATOM 1390 N N . LEU A 1 172 ? -1.909 8.463 26.626 1.00 80.38 172 LEU A N 1
ATOM 1391 C CA . LEU A 1 172 ? -3.264 7.949 26.841 1.00 80.38 172 LEU A CA 1
ATOM 1392 C C . LEU A 1 172 ? -3.424 7.368 28.249 1.00 80.38 172 LEU A C 1
ATOM 1394 O O . LEU A 1 172 ? -4.394 7.703 28.924 1.00 80.38 172 LEU A O 1
ATOM 1398 N N . LYS A 1 173 ? -2.452 6.587 28.738 1.00 81.56 173 LYS A N 1
ATOM 1399 C CA . LYS A 1 173 ? -2.409 6.090 30.124 1.00 81.56 173 LYS A CA 1
ATOM 1400 C C . LYS A 1 173 ? -2.371 7.236 31.131 1.00 81.56 173 LYS A C 1
ATOM 1402 O O . LYS A 1 173 ? -3.134 7.220 32.089 1.00 81.56 173 LYS A O 1
ATOM 1407 N N . GLN A 1 174 ? -1.569 8.269 30.886 1.00 82.06 174 GLN A N 1
ATOM 1408 C CA . GLN A 1 174 ? -1.491 9.448 31.748 1.00 82.06 174 GLN A CA 1
ATOM 1409 C C . GLN A 1 174 ? -2.787 10.265 31.720 1.00 82.06 174 GLN A C 1
ATOM 1411 O O . GLN A 1 174 ? -3.225 10.741 32.760 1.00 82.06 174 GLN A O 1
ATOM 1416 N N . ARG A 1 175 ? -3.456 10.376 30.565 1.00 80.75 175 ARG A N 1
ATOM 1417 C CA . ARG A 1 175 ? -4.798 10.972 30.479 1.00 80.75 175 ARG A CA 1
ATOM 1418 C C . ARG A 1 175 ? -5.845 10.136 31.202 1.00 80.75 175 ARG A C 1
ATOM 1420 O O . ARG A 1 175 ? -6.696 10.722 31.847 1.00 80.75 175 ARG A O 1
ATOM 1427 N N . ARG A 1 176 ? -5.787 8.803 31.143 1.00 77.56 176 ARG A N 1
ATOM 1428 C CA . ARG A 1 176 ? -6.682 7.929 31.922 1.00 77.56 176 ARG A CA 1
ATOM 1429 C C . ARG A 1 176 ? -6.422 8.050 33.426 1.00 77.56 176 ARG A C 1
ATOM 1431 O O . ARG A 1 176 ? -7.377 8.097 34.186 1.00 77.56 176 ARG A O 1
ATOM 1438 N N . ALA A 1 177 ? -5.159 8.153 33.839 1.00 76.94 177 ALA A N 1
ATOM 1439 C CA . ALA A 1 177 ? -4.770 8.320 35.240 1.00 76.94 177 ALA A CA 1
ATOM 1440 C C . ALA A 1 177 ? -5.128 9.709 35.800 1.00 76.94 177 ALA A C 1
ATOM 1442 O O . ALA A 1 177 ? -5.530 9.819 36.952 1.00 76.94 177 ALA A O 1
ATOM 1443 N N . ASN A 1 178 ? -5.007 10.757 34.979 1.00 73.94 178 ASN A N 1
ATOM 1444 C CA . ASN A 1 178 ? -5.261 12.143 35.378 1.00 73.94 178 ASN A CA 1
ATOM 1445 C C . ASN A 1 178 ? -6.657 12.642 35.002 1.00 73.94 178 ASN A C 1
ATOM 1447 O O . ASN A 1 178 ? -6.997 13.771 35.345 1.00 73.94 178 ASN A O 1
ATOM 1451 N N . SER A 1 179 ? -7.455 11.859 34.271 1.00 61.75 179 SER A N 1
ATOM 1452 C CA . SER A 1 179 ? -8.856 12.187 34.037 1.00 61.75 179 SER A CA 1
ATOM 1453 C C . SER A 1 179 ? -9.548 12.054 35.387 1.00 61.75 179 SER A C 1
ATOM 1455 O O . SER A 1 179 ? -9.612 10.941 35.916 1.00 61.75 179 SER A O 1
ATOM 1457 N N . PRO A 1 180 ? -10.026 13.159 35.988 1.00 57.38 180 PRO A N 1
ATOM 1458 C CA . PRO A 1 180 ? -10.844 13.052 37.174 1.00 57.38 180 PRO A CA 1
ATOM 1459 C C . PRO A 1 180 ? -12.060 12.248 36.743 1.00 57.38 180 PRO A C 1
ATOM 1461 O O . PRO A 1 180 ? -12.860 12.724 35.936 1.00 57.38 180 PRO A O 1
ATOM 1464 N N . GLN A 1 181 ? -12.153 11.003 37.219 1.00 56.31 181 GLN A N 1
ATOM 1465 C CA . GLN A 1 181 ? -13.375 10.235 37.092 1.00 56.31 181 GLN A CA 1
ATOM 1466 C C . GLN A 1 181 ? -14.484 11.158 37.572 1.00 56.31 181 GLN A C 1
ATOM 1468 O O . GLN A 1 181 ? -14.513 11.556 38.739 1.00 56.31 181 GLN A O 1
ATOM 1473 N N . ILE A 1 182 ? -15.347 11.556 36.640 1.00 52.03 182 ILE A N 1
ATOM 1474 C CA . ILE A 1 182 ? -16.616 12.174 36.962 1.00 52.03 182 ILE A CA 1
ATOM 1475 C C . ILE A 1 182 ? -17.313 11.119 37.809 1.00 52.03 182 ILE A C 1
ATOM 1477 O O . ILE A 1 182 ? -17.818 10.118 37.306 1.00 52.03 182 ILE A O 1
ATOM 1481 N N . LEU A 1 183 ? -17.202 11.318 39.122 1.00 49.12 183 LEU A N 1
ATOM 1482 C CA . LEU A 1 183 ? -17.800 10.547 40.191 1.00 49.12 183 LEU A CA 1
ATOM 1483 C C . LEU A 1 183 ? -19.315 10.675 40.051 1.00 49.12 183 LEU A C 1
ATOM 1485 O O . LEU A 1 183 ? -19.973 11.381 40.812 1.00 49.12 183 LEU A O 1
ATOM 1489 N N . HIS A 1 184 ? -19.891 9.958 39.091 1.00 49.47 184 HIS A N 1
ATOM 1490 C CA . HIS A 1 184 ? -21.264 9.513 39.203 1.00 49.47 184 HIS A CA 1
ATOM 1491 C C . HIS A 1 184 ? -21.290 8.445 40.299 1.00 49.47 184 HIS A C 1
ATOM 1493 O O . HIS A 1 184 ? -21.203 7.245 40.058 1.00 49.47 184 HIS A O 1
ATOM 1499 N N . LYS A 1 185 ? -21.373 8.928 41.546 1.00 45.94 185 LYS A N 1
ATOM 1500 C CA . LYS A 1 185 ? -21.795 8.164 42.720 1.00 45.94 185 LYS A CA 1
ATOM 1501 C C . LYS A 1 185 ? -23.234 7.693 42.495 1.00 45.94 185 LYS A C 1
ATOM 1503 O O . LYS A 1 185 ? -24.177 8.303 42.986 1.00 45.94 185 LYS A O 1
ATOM 1508 N N . SER A 1 186 ? -23.418 6.615 41.746 1.00 43.84 186 SER A N 1
ATOM 1509 C CA . SER A 1 186 ? -24.617 5.788 41.856 1.00 43.84 186 SER A CA 1
ATOM 1510 C C . SER A 1 186 ? -24.280 4.607 42.757 1.00 43.84 186 SER A C 1
ATOM 1512 O O . SER A 1 186 ? -23.525 3.717 42.372 1.00 43.84 186 SER A O 1
ATOM 1514 N N . ASN A 1 187 ? -24.823 4.641 43.974 1.00 49.03 187 ASN A N 1
ATOM 1515 C CA . ASN A 1 187 ? -24.790 3.565 44.960 1.00 49.03 187 ASN A CA 1
ATOM 1516 C C . ASN A 1 187 ? -25.527 2.323 44.427 1.00 49.03 187 ASN A C 1
ATOM 1518 O O . ASN A 1 187 ? -26.696 2.113 44.741 1.00 49.03 187 ASN A O 1
ATOM 1522 N N . LEU A 1 188 ? -24.852 1.503 43.625 1.00 48.66 188 LEU A N 1
ATOM 1523 C CA . LEU A 1 188 ? -25.339 0.197 43.185 1.00 48.66 188 LEU A CA 1
ATOM 1524 C C . LEU A 1 188 ? -24.292 -0.867 43.536 1.00 48.66 188 LEU A C 1
ATOM 1526 O O . LEU A 1 188 ? -23.176 -0.845 43.032 1.00 48.66 188 LEU A O 1
ATOM 1530 N N . ALA A 1 189 ? -24.688 -1.734 44.472 1.00 52.28 189 ALA A N 1
ATOM 1531 C CA . ALA A 1 189 ? -24.181 -3.068 44.807 1.00 52.28 189 ALA A CA 1
ATOM 1532 C C . ALA A 1 189 ? -22.695 -3.406 44.472 1.00 52.28 189 ALA A C 1
ATOM 1534 O O . ALA A 1 189 ? -22.357 -3.636 43.311 1.00 52.28 189 ALA A O 1
ATOM 1535 N N . PRO A 1 190 ? -21.821 -3.601 45.484 1.00 54.31 190 PRO A N 1
ATOM 1536 C CA . PRO A 1 190 ? -20.384 -3.875 45.307 1.00 54.31 190 PRO A CA 1
ATOM 1537 C C . PRO A 1 190 ? -19.984 -5.211 44.650 1.00 54.31 190 PRO A C 1
ATOM 1539 O O . PRO A 1 190 ? -18.793 -5.448 44.468 1.00 54.31 190 PRO A O 1
ATOM 1542 N N . VAL A 1 191 ? -20.916 -6.110 44.317 1.00 54.50 191 VAL A N 1
ATOM 1543 C CA . VAL A 1 191 ? -20.572 -7.505 43.964 1.00 54.50 191 VAL A CA 1
ATOM 1544 C C . VAL A 1 191 ? -20.547 -7.758 42.447 1.00 54.50 191 VAL A C 1
ATOM 1546 O O . VAL A 1 191 ? -19.709 -8.520 41.972 1.00 54.50 191 VAL A O 1
ATOM 1549 N N . GLU A 1 192 ? -21.360 -7.059 41.647 1.00 53.22 192 GLU A N 1
ATOM 1550 C CA . GLU A 1 192 ? -21.348 -7.218 40.177 1.00 53.22 192 GLU A CA 1
ATOM 1551 C C . GLU A 1 192 ? -20.212 -6.448 39.485 1.00 53.22 192 GLU A C 1
ATOM 1553 O O . GLU A 1 192 ? -19.743 -6.849 38.417 1.00 53.22 192 GLU A O 1
ATOM 1558 N N . ALA A 1 193 ? -19.731 -5.357 40.089 1.00 55.84 193 ALA A N 1
ATOM 1559 C CA . ALA A 1 193 ? -18.656 -4.545 39.517 1.00 55.84 193 ALA A CA 1
ATOM 1560 C C . ALA A 1 193 ? -17.304 -5.284 39.503 1.00 55.84 193 ALA A C 1
ATOM 1562 O O . ALA A 1 193 ? -16.538 -5.150 38.552 1.00 55.84 193 ALA A O 1
ATOM 1563 N N . VAL A 1 194 ? -17.029 -6.125 40.507 1.00 57.69 194 VAL A N 1
ATOM 1564 C CA . VAL A 1 194 ? -15.764 -6.875 40.607 1.00 57.69 194 VAL A CA 1
ATOM 1565 C C . VAL A 1 194 ? -15.671 -7.971 39.538 1.00 57.69 194 VAL A C 1
ATOM 1567 O O . VAL A 1 194 ? -14.607 -8.169 38.953 1.00 57.69 194 VAL A O 1
ATOM 1570 N N . MET A 1 195 ? -16.784 -8.635 39.199 1.00 60.12 195 MET A N 1
ATOM 1571 C CA . MET A 1 195 ? -16.801 -9.635 38.122 1.00 60.12 195 MET A CA 1
ATOM 1572 C C . MET A 1 195 ? -16.618 -9.010 36.732 1.00 60.12 195 MET A C 1
ATOM 1574 O O . MET A 1 195 ? -15.885 -9.568 35.913 1.00 60.12 195 MET A O 1
ATOM 1578 N N . LYS A 1 196 ? -17.195 -7.829 36.470 1.00 62.19 196 LYS A N 1
ATOM 1579 C CA . LYS A 1 196 ? -17.027 -7.129 35.181 1.00 62.19 196 LYS A CA 1
ATOM 1580 C C . LYS A 1 196 ? -15.574 -6.715 34.924 1.00 62.19 196 LYS A C 1
ATOM 1582 O O . LYS A 1 196 ? -15.070 -6.945 33.828 1.00 62.19 196 LYS A O 1
ATOM 1587 N N . ILE A 1 197 ? -14.870 -6.246 35.958 1.00 63.19 197 ILE A N 1
ATOM 1588 C CA . ILE A 1 197 ? -13.449 -5.868 35.863 1.00 63.19 197 ILE A CA 1
ATOM 1589 C C . ILE A 1 197 ? -12.578 -7.066 35.439 1.00 63.19 197 ILE A C 1
ATOM 1591 O O . ILE A 1 197 ? -11.648 -6.909 34.650 1.00 63.19 197 ILE A O 1
ATOM 1595 N N . THR A 1 198 ? -12.894 -8.288 35.888 1.00 77.06 198 THR A N 1
ATOM 1596 C CA . THR A 1 198 ? -12.112 -9.480 35.502 1.00 77.06 198 THR A CA 1
ATOM 1597 C C . THR A 1 198 ? -12.338 -9.941 34.061 1.00 77.06 198 THR A C 1
ATOM 1599 O O . THR A 1 198 ? -11.430 -10.515 33.460 1.00 77.06 198 THR A O 1
ATOM 1602 N N . ALA A 1 199 ? -13.519 -9.696 33.489 1.00 85.00 199 ALA A N 1
ATOM 1603 C CA . ALA A 1 199 ? -13.814 -10.052 32.102 1.00 85.00 199 ALA A CA 1
ATOM 1604 C C . ALA A 1 199 ? -13.125 -9.092 31.121 1.00 85.00 199 ALA A C 1
ATOM 1606 O O . ALA A 1 199 ? -12.516 -9.539 30.150 1.00 85.00 199 ALA A O 1
ATOM 1607 N N . GLU A 1 200 ? -13.145 -7.791 31.419 1.00 81.88 200 GLU A N 1
ATOM 1608 C CA . GLU A 1 200 ? -12.463 -6.766 30.620 1.00 81.88 200 GLU A CA 1
ATOM 1609 C C . GLU A 1 200 ? -10.944 -6.970 30.616 1.00 81.88 200 GLU A C 1
ATOM 1611 O O . GLU A 1 200 ? -10.327 -6.971 29.554 1.00 81.88 200 GLU A O 1
ATOM 1616 N N . GLN A 1 201 ? -10.344 -7.267 31.774 1.00 87.88 201 GLN A N 1
ATOM 1617 C CA . GLN A 1 201 ? -8.909 -7.569 31.864 1.00 87.88 201 GLN A CA 1
ATOM 1618 C C . GLN A 1 201 ? -8.507 -8.828 31.083 1.00 87.88 201 GLN A C 1
ATOM 1620 O O . GLN A 1 201 ? -7.408 -8.895 30.533 1.00 87.88 201 GLN A O 1
ATOM 1625 N N . LYS A 1 202 ? -9.371 -9.853 31.036 1.00 90.81 202 LYS A N 1
ATOM 1626 C CA . LYS A 1 202 ? -9.125 -11.052 30.217 1.00 90.81 202 LYS A CA 1
ATOM 1627 C C . LYS A 1 202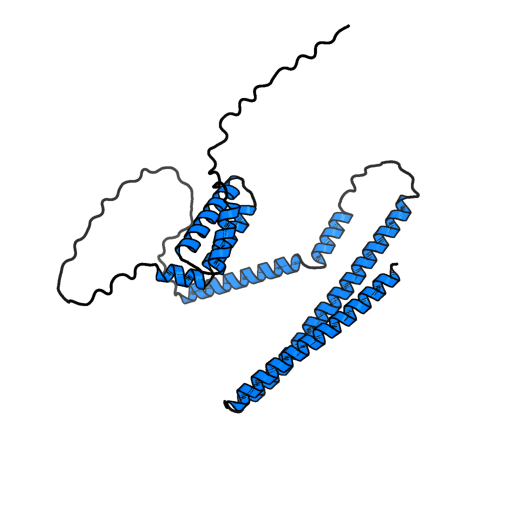 ? -9.185 -10.733 28.726 1.00 90.81 202 LYS A C 1
ATOM 1629 O O . LYS A 1 202 ? -8.366 -11.256 27.975 1.00 90.81 202 LYS A O 1
ATOM 1634 N N . LEU A 1 203 ? -10.124 -9.881 28.314 1.00 90.31 203 LEU A N 1
ATOM 1635 C CA . LEU A 1 203 ? -10.252 -9.444 26.928 1.00 90.31 203 LEU A CA 1
ATOM 1636 C C . LEU A 1 203 ? -9.050 -8.599 26.485 1.00 90.31 203 LEU A C 1
ATOM 1638 O O . LEU A 1 203 ? -8.524 -8.834 25.403 1.00 90.31 203 LEU A O 1
ATOM 1642 N N . GLU A 1 204 ? -8.587 -7.680 27.333 1.00 90.50 204 GLU A N 1
ATOM 1643 C CA . GLU A 1 204 ? -7.404 -6.849 27.069 1.00 90.50 204 GLU A CA 1
ATOM 1644 C C . GLU A 1 204 ? -6.152 -7.721 26.884 1.00 90.50 204 GLU A C 1
ATOM 1646 O O . GLU A 1 204 ? -5.476 -7.626 25.867 1.00 90.50 204 GLU A O 1
ATOM 1651 N N . ARG A 1 205 ? -5.908 -8.687 27.783 1.00 93.06 205 ARG A N 1
ATOM 1652 C CA . ARG A 1 205 ? -4.779 -9.629 27.640 1.00 93.06 205 ARG A CA 1
ATOM 1653 C C . ARG A 1 205 ? -4.853 -10.474 26.369 1.00 93.06 205 ARG A C 1
ATOM 1655 O O . ARG A 1 205 ? -3.826 -10.753 25.761 1.00 93.06 205 ARG A O 1
ATOM 1662 N N . TYR A 1 206 ? -6.053 -10.899 25.980 1.00 95.50 206 TYR A N 1
ATOM 1663 C CA . TYR A 1 206 ? -6.259 -11.646 24.740 1.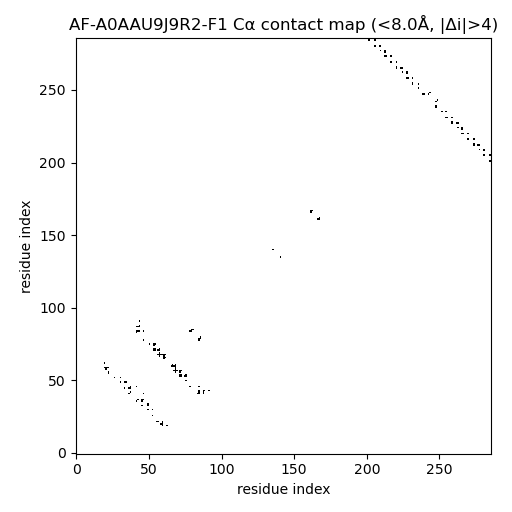00 95.50 206 TYR A CA 1
ATOM 1664 C C . TYR A 1 206 ? -5.917 -10.803 23.503 1.00 95.50 206 TYR A C 1
ATOM 1666 O O . TYR A 1 206 ? -5.275 -11.303 22.579 1.00 95.50 206 TYR A O 1
ATOM 1674 N N . GLN A 1 207 ? -6.326 -9.531 23.493 1.00 94.06 207 GLN A N 1
ATOM 1675 C CA . GLN A 1 207 ? -6.003 -8.588 22.422 1.00 94.06 207 GLN A CA 1
ATOM 1676 C C . GLN A 1 207 ? -4.493 -8.341 22.342 1.00 94.06 207 GLN A C 1
ATOM 1678 O O . GLN A 1 207 ? -3.926 -8.517 21.265 1.00 94.06 207 GLN A O 1
ATOM 1683 N N . ASP A 1 208 ? -3.844 -8.066 23.478 1.00 93.88 208 ASP A N 1
ATOM 1684 C CA . ASP A 1 208 ? -2.392 -7.868 23.561 1.00 93.88 208 ASP A CA 1
ATOM 1685 C C . ASP A 1 208 ? -1.609 -9.086 23.041 1.00 93.88 208 ASP A C 1
ATOM 1687 O O . ASP A 1 208 ? -0.588 -8.945 22.368 1.00 93.88 208 ASP A O 1
ATOM 1691 N N . GLU A 1 209 ? -2.052 -10.309 23.359 1.00 96.75 209 GLU A N 1
ATOM 1692 C CA . GLU A 1 209 ? -1.397 -11.529 22.873 1.00 96.75 209 GLU A CA 1
ATOM 1693 C C . GLU A 1 209 ? -1.568 -11.720 21.361 1.00 96.75 209 GLU A C 1
ATOM 1695 O O . GLU A 1 209 ? -0.620 -12.130 20.689 1.00 96.75 209 GLU A O 1
ATOM 1700 N N . ILE A 1 210 ? -2.742 -11.405 20.805 1.00 97.25 210 ILE A N 1
ATOM 1701 C CA . ILE A 1 210 ? -2.954 -11.454 19.353 1.00 97.25 210 ILE A CA 1
ATOM 1702 C C . ILE A 1 210 ? -2.105 -10.408 18.638 1.00 97.25 210 ILE A C 1
ATOM 1704 O O . ILE A 1 210 ? -1.484 -10.735 17.627 1.00 97.25 210 ILE A O 1
ATOM 1708 N N . GLU A 1 211 ? -2.068 -9.178 19.147 1.00 94.56 211 GLU A N 1
ATOM 1709 C CA . GLU A 1 211 ? -1.287 -8.088 18.562 1.00 94.56 211 GLU A CA 1
ATOM 1710 C C . GLU A 1 211 ? 0.201 -8.442 18.513 1.00 94.56 211 GLU A C 1
ATOM 1712 O O . GLU A 1 211 ? 0.800 -8.389 17.440 1.00 94.56 211 GLU A O 1
ATOM 1717 N N . LYS A 1 212 ? 0.762 -8.948 19.620 1.00 95.25 212 LYS A N 1
ATOM 1718 C CA . LYS A 1 212 ? 2.157 -9.419 19.676 1.00 95.25 212 LYS A CA 1
ATOM 1719 C C . LYS A 1 212 ? 2.463 -10.506 18.653 1.00 95.25 212 LYS A C 1
ATOM 1721 O O . LYS A 1 212 ? 3.534 -10.502 18.052 1.00 95.25 212 LYS A O 1
ATOM 1726 N N . VAL A 1 213 ? 1.542 -11.452 18.452 1.00 98.06 213 VAL A N 1
ATOM 1727 C CA . VAL A 1 213 ? 1.714 -12.484 17.422 1.00 98.06 213 VAL A CA 1
ATOM 1728 C C . VAL A 1 213 ? 1.681 -11.863 16.030 1.00 98.06 213 VAL A C 1
ATOM 1730 O O . VAL A 1 213 ? 2.519 -12.204 15.202 1.00 98.06 213 VAL A O 1
ATOM 1733 N N . MET A 1 214 ? 0.758 -10.942 15.751 1.00 96.94 214 MET A N 1
ATOM 1734 C CA . MET A 1 214 ? 0.714 -10.278 14.446 1.00 96.94 214 MET A CA 1
ATOM 1735 C C . MET A 1 214 ? 1.991 -9.481 14.159 1.00 96.94 214 MET A C 1
ATOM 1737 O O . MET A 1 214 ? 2.551 -9.647 13.078 1.00 96.94 214 MET A O 1
ATOM 1741 N N . GLU A 1 215 ? 2.466 -8.683 15.117 1.00 92.94 215 GLU A N 1
ATOM 1742 C CA . GLU A 1 215 ? 3.695 -7.887 15.000 1.00 92.94 215 GLU A CA 1
ATOM 1743 C C . GLU A 1 215 ? 4.908 -8.783 14.716 1.00 92.94 215 GLU A C 1
ATOM 1745 O O . GLU A 1 215 ? 5.582 -8.596 13.704 1.00 92.94 215 GLU A O 1
ATOM 1750 N N . LYS A 1 216 ? 5.091 -9.850 15.508 1.00 97.75 216 LYS A N 1
ATOM 1751 C CA . LYS A 1 216 ? 6.168 -10.839 15.326 1.00 97.75 216 LYS A CA 1
ATOM 1752 C C . LYS A 1 216 ? 6.225 -11.403 13.900 1.00 97.75 216 LYS A C 1
ATOM 1754 O O . LYS A 1 216 ? 7.289 -11.407 13.289 1.00 97.75 216 LYS A O 1
ATOM 1759 N N . TYR A 1 217 ? 5.103 -11.884 13.351 1.00 97.81 217 TYR A N 1
ATOM 1760 C CA . TYR A 1 217 ? 5.105 -12.476 12.002 1.00 97.81 217 TYR A CA 1
ATOM 1761 C C . TYR A 1 217 ? 5.242 -11.430 10.889 1.00 97.81 217 TYR A C 1
ATOM 1763 O O . TYR A 1 217 ? 5.723 -11.765 9.808 1.00 97.81 217 TYR A O 1
ATOM 1771 N N . ILE A 1 218 ? 4.833 -10.177 11.120 1.00 95.12 218 ILE A N 1
ATOM 1772 C CA . ILE A 1 218 ? 5.061 -9.085 10.165 1.00 95.12 218 ILE A CA 1
ATOM 1773 C C . ILE A 1 218 ? 6.554 -8.751 10.100 1.00 95.12 218 ILE A C 1
ATOM 1775 O O . ILE A 1 218 ? 7.108 -8.706 9.001 1.00 95.12 218 ILE A O 1
ATOM 1779 N N . GLU A 1 219 ? 7.207 -8.570 11.250 1.00 93.50 219 GLU A N 1
ATOM 1780 C CA . GLU A 1 219 ? 8.652 -8.327 11.326 1.00 93.50 219 GLU A CA 1
ATOM 1781 C C . GLU A 1 219 ? 9.433 -9.471 10.672 1.00 93.50 219 GLU A C 1
ATOM 1783 O O . GLU A 1 219 ? 10.256 -9.244 9.785 1.00 93.50 219 GLU A O 1
ATOM 1788 N N . GLU A 1 220 ? 9.105 -10.715 11.029 1.00 97.50 220 GLU A N 1
ATOM 1789 C CA . GLU A 1 220 ? 9.758 -11.898 10.474 1.00 97.50 220 GLU A CA 1
ATOM 1790 C C . GLU A 1 220 ? 9.552 -12.023 8.957 1.00 97.50 220 GLU A C 1
ATOM 1792 O O . GLU A 1 220 ? 10.500 -12.324 8.225 1.00 97.50 220 GLU A O 1
ATOM 1797 N N . LYS A 1 221 ? 8.346 -11.724 8.455 1.00 97.75 221 LYS A N 1
ATOM 1798 C CA . LYS A 1 221 ? 8.065 -11.681 7.014 1.00 97.75 221 LYS A CA 1
ATOM 1799 C C . LYS A 1 221 ? 8.944 -10.656 6.307 1.00 97.75 221 LYS A C 1
ATOM 1801 O O . LYS A 1 221 ? 9.527 -10.974 5.271 1.00 97.75 221 LYS A O 1
ATOM 1806 N N . ILE A 1 222 ? 9.060 -9.447 6.855 1.00 95.81 222 ILE A N 1
ATOM 1807 C CA . ILE A 1 222 ? 9.888 -8.383 6.276 1.00 95.81 222 ILE A CA 1
ATOM 1808 C C . ILE A 1 222 ? 11.352 -8.825 6.224 1.00 95.81 222 ILE A C 1
ATOM 1810 O O . ILE A 1 222 ? 11.961 -8.765 5.155 1.00 95.81 222 ILE A O 1
ATOM 1814 N N . THR A 1 223 ? 11.899 -9.322 7.336 1.00 97.25 223 THR A N 1
ATOM 1815 C CA . THR A 1 223 ? 13.301 -9.751 7.410 1.00 97.25 223 THR A CA 1
ATOM 1816 C C . THR A 1 223 ? 13.601 -10.903 6.451 1.00 97.25 223 THR A C 1
ATOM 1818 O O . THR A 1 223 ? 14.592 -10.839 5.723 1.00 97.25 223 THR A O 1
ATOM 1821 N N . ARG A 1 224 ? 12.746 -11.936 6.382 1.00 98.25 224 ARG A N 1
ATOM 1822 C CA . ARG A 1 224 ? 12.966 -13.075 5.472 1.00 98.25 224 ARG A CA 1
ATOM 1823 C C . ARG A 1 224 ? 12.876 -12.662 4.000 1.00 98.25 224 ARG A C 1
ATOM 1825 O O . ARG A 1 224 ? 13.750 -13.031 3.220 1.00 98.25 224 ARG A O 1
ATOM 1832 N N . ILE A 1 225 ? 11.879 -11.855 3.622 1.00 98.06 225 ILE A N 1
ATOM 1833 C CA . ILE A 1 225 ? 11.742 -11.355 2.243 1.00 98.06 225 ILE A CA 1
ATOM 1834 C C . ILE A 1 225 ? 12.943 -10.491 1.851 1.00 98.06 225 ILE A C 1
ATOM 1836 O O . ILE A 1 225 ? 13.461 -10.630 0.744 1.00 98.06 225 ILE A O 1
ATOM 1840 N N . GLN A 1 226 ? 13.403 -9.607 2.739 1.00 97.44 226 GLN A N 1
ATOM 1841 C CA . GLN A 1 226 ? 14.594 -8.795 2.485 1.00 97.44 226 GLN A CA 1
ATOM 1842 C C . GLN A 1 226 ? 15.841 -9.666 2.308 1.00 97.44 226 GLN A C 1
ATOM 1844 O O . GLN A 1 226 ? 16.592 -9.438 1.366 1.00 97.44 226 GLN A O 1
ATOM 1849 N N . GLY A 1 227 ? 16.023 -10.694 3.144 1.00 97.56 227 GLY A N 1
ATOM 1850 C CA . GLY A 1 227 ? 17.126 -11.648 3.011 1.00 97.56 227 GLY A CA 1
ATOM 1851 C C . GLY A 1 227 ? 17.130 -12.373 1.662 1.00 97.56 227 GLY A C 1
ATOM 1852 O O . GLY A 1 227 ? 18.168 -12.428 1.004 1.00 97.56 227 GLY A O 1
ATOM 1853 N N . ILE A 1 228 ? 15.966 -12.856 1.211 1.00 98.44 228 ILE A N 1
ATOM 1854 C CA . ILE A 1 228 ? 15.808 -13.484 -0.111 1.00 98.44 228 ILE A CA 1
ATOM 1855 C C . ILE A 1 228 ? 16.166 -12.482 -1.214 1.00 98.44 228 ILE A C 1
ATOM 1857 O O . ILE A 1 228 ? 17.023 -12.761 -2.049 1.00 98.44 228 ILE A O 1
ATOM 1861 N N . LYS A 1 229 ? 15.579 -11.279 -1.189 1.00 98.25 229 LYS A N 1
ATOM 1862 C CA . LYS A 1 229 ? 15.846 -10.251 -2.206 1.00 98.25 229 LYS A CA 1
ATOM 1863 C C . LYS A 1 229 ? 17.321 -9.870 -2.282 1.00 98.25 229 LYS A C 1
ATOM 1865 O O . LYS A 1 229 ? 17.836 -9.730 -3.386 1.00 98.25 229 LYS A O 1
ATOM 1870 N N . SER A 1 230 ? 17.997 -9.697 -1.148 1.00 98.19 230 SER A N 1
ATOM 1871 C CA . SER A 1 230 ? 19.429 -9.379 -1.128 1.00 98.19 230 SER A CA 1
ATOM 1872 C C . SER A 1 230 ? 20.258 -10.507 -1.737 1.00 98.19 230 SER A C 1
ATOM 1874 O O . SER A 1 230 ? 21.057 -10.243 -2.629 1.00 98.19 230 SER A O 1
ATOM 1876 N N . LYS A 1 231 ? 19.990 -11.762 -1.352 1.00 98.62 231 LYS A N 1
ATOM 1877 C CA . LYS A 1 231 ? 20.686 -12.943 -1.881 1.00 98.62 231 LYS A CA 1
ATOM 1878 C C . LYS A 1 231 ? 20.575 -13.053 -3.407 1.00 98.62 231 LYS A C 1
ATOM 1880 O O . LYS A 1 231 ? 21.589 -13.207 -4.079 1.00 98.62 231 LYS A O 1
ATOM 1885 N N . TYR A 1 232 ? 19.368 -12.957 -3.970 1.00 98.50 232 TYR A N 1
ATOM 1886 C CA . TYR A 1 232 ? 19.188 -13.057 -5.427 1.00 98.50 232 TYR A CA 1
ATOM 1887 C C . TYR A 1 232 ? 19.766 -11.851 -6.165 1.00 98.50 232 TYR A C 1
ATOM 1889 O O . TYR A 1 232 ? 20.367 -12.016 -7.222 1.00 98.50 232 TYR A O 1
ATOM 1897 N N . LYS A 1 233 ? 19.645 -10.640 -5.607 1.00 97.38 233 LYS A N 1
ATOM 1898 C CA . 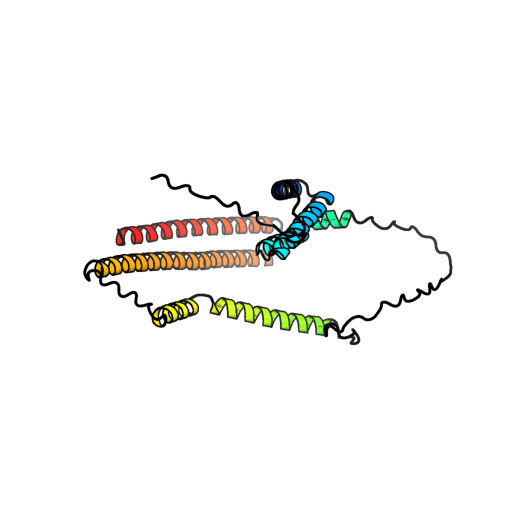LYS A 1 233 ? 20.259 -9.445 -6.202 1.00 97.38 233 LYS A CA 1
ATOM 1899 C C . LYS A 1 233 ? 21.779 -9.541 -6.252 1.00 97.38 233 LYS A C 1
ATOM 1901 O O . LYS A 1 233 ? 22.355 -9.173 -7.268 1.00 97.38 233 LYS A O 1
ATOM 1906 N N . GLU A 1 234 ? 22.423 -10.030 -5.194 1.00 97.50 234 GLU A N 1
ATOM 1907 C CA . GLU A 1 234 ? 23.872 -10.269 -5.175 1.00 97.50 234 GLU A CA 1
ATOM 1908 C C . GLU A 1 234 ? 24.274 -11.251 -6.279 1.00 97.50 234 GLU A C 1
ATOM 1910 O O . GLU A 1 234 ? 25.119 -10.920 -7.106 1.00 97.50 234 GLU A O 1
ATOM 1915 N N . GLN A 1 235 ? 23.583 -12.390 -6.383 1.00 97.00 235 GLN A N 1
ATOM 1916 C CA . GLN A 1 235 ? 23.851 -13.385 -7.425 1.00 97.00 235 GLN A CA 1
ATOM 1917 C C . GLN A 1 235 ? 23.621 -12.841 -8.848 1.00 97.00 235 GLN A C 1
ATOM 1919 O O . GLN A 1 235 ? 24.432 -13.070 -9.742 1.00 97.00 235 GLN A O 1
ATOM 1924 N N . ILE A 1 236 ? 22.543 -12.080 -9.070 1.00 95.94 236 ILE A N 1
ATOM 1925 C CA . ILE A 1 236 ? 22.262 -11.438 -10.364 1.00 95.94 236 ILE A CA 1
ATOM 1926 C C . ILE A 1 236 ? 23.348 -10.408 -10.711 1.00 95.94 236 ILE A C 1
ATOM 1928 O O . ILE A 1 236 ? 23.778 -10.334 -11.864 1.00 95.94 236 ILE A O 1
ATOM 1932 N N . ASN A 1 237 ? 23.809 -9.625 -9.732 1.00 95.19 237 ASN A N 1
ATOM 1933 C CA . ASN A 1 237 ? 24.860 -8.629 -9.930 1.00 95.19 237 ASN A CA 1
ATOM 1934 C C . ASN A 1 237 ? 26.213 -9.280 -10.255 1.00 95.19 237 ASN A C 1
ATOM 1936 O O . ASN A 1 237 ? 26.923 -8.794 -11.135 1.00 95.19 237 ASN A O 1
ATOM 1940 N N . GLU A 1 238 ? 26.554 -10.389 -9.595 1.00 94.50 238 GLU A N 1
ATOM 1941 C CA . GLU A 1 238 ? 27.758 -11.174 -9.895 1.00 94.50 238 GLU A CA 1
ATOM 1942 C C . GLU A 1 238 ? 27.734 -11.722 -11.328 1.00 94.50 238 GLU A C 1
ATOM 1944 O O . GLU A 1 238 ? 28.729 -11.629 -12.047 1.00 94.50 238 GLU A O 1
ATOM 1949 N N . LEU A 1 239 ? 26.579 -12.218 -11.785 1.00 92.56 239 LEU A N 1
ATOM 1950 C CA . LEU A 1 239 ? 26.402 -12.678 -13.164 1.00 92.56 239 LEU A CA 1
ATOM 1951 C C . LEU A 1 239 ? 26.492 -11.527 -14.176 1.00 92.56 239 LEU A C 1
ATOM 1953 O O . LEU A 1 239 ? 27.077 -11.688 -15.248 1.00 92.56 239 LEU A O 1
ATOM 1957 N N . ALA A 1 240 ? 25.950 -10.355 -13.839 1.00 90.62 240 ALA A N 1
ATOM 1958 C CA . ALA A 1 240 ? 25.962 -9.186 -14.717 1.00 90.62 240 ALA A CA 1
ATOM 1959 C C . ALA A 1 240 ? 27.377 -8.648 -14.991 1.00 90.62 240 ALA A C 1
ATOM 1961 O O . ALA A 1 240 ? 27.612 -8.066 -16.049 1.00 90.62 240 ALA A O 1
ATOM 1962 N N . ALA A 1 241 ? 28.332 -8.866 -14.084 1.00 90.69 241 ALA A N 1
ATOM 1963 C CA . ALA A 1 241 ? 29.719 -8.445 -14.272 1.00 90.69 241 ALA A CA 1
ATOM 1964 C C . ALA A 1 241 ? 30.480 -9.275 -15.331 1.00 90.69 241 ALA A C 1
ATOM 1966 O O . ALA A 1 241 ? 31.550 -8.858 -15.775 1.00 90.69 241 ALA A O 1
ATOM 1967 N N . GLY A 1 242 ? 29.956 -10.443 -15.727 1.00 76.75 242 GLY A N 1
ATOM 1968 C CA . GLY A 1 242 ? 30.696 -11.446 -16.495 1.00 76.75 242 GLY A CA 1
ATOM 1969 C C . GLY A 1 242 ? 30.681 -11.289 -18.018 1.00 76.75 242 GLY A C 1
ATOM 1970 O O . GLY A 1 242 ? 31.707 -11.542 -18.637 1.00 76.75 242 GLY A O 1
ATOM 1971 N N . MET A 1 243 ? 29.554 -10.916 -18.638 1.00 78.94 243 MET A N 1
ATOM 1972 C CA . MET A 1 243 ? 29.392 -10.727 -20.096 1.00 78.94 243 MET A CA 1
ATOM 1973 C C . MET A 1 243 ? 27.924 -10.393 -20.427 1.00 78.94 243 MET A C 1
ATOM 1975 O O . MET A 1 243 ? 27.014 -11.031 -19.900 1.00 78.94 243 MET A O 1
ATOM 1979 N N . ASN A 1 244 ? 27.679 -9.461 -21.355 1.00 77.06 244 ASN A N 1
ATOM 1980 C CA . ASN A 1 244 ? 26.332 -9.116 -21.838 1.00 77.06 244 ASN A CA 1
ATOM 1981 C C . ASN A 1 244 ? 25.885 -10.059 -22.970 1.00 77.06 244 ASN A C 1
ATOM 1983 O O . ASN A 1 244 ? 25.818 -9.651 -24.128 1.00 77.06 244 ASN A O 1
ATOM 1987 N N . ASN A 1 245 ? 25.609 -11.322 -22.638 1.00 89.94 245 ASN A N 1
ATOM 1988 C CA . ASN A 1 245 ? 25.089 -12.308 -23.590 1.00 89.94 245 ASN A CA 1
ATOM 1989 C C . ASN A 1 245 ? 23.592 -12.561 -23.358 1.00 89.94 245 ASN A C 1
ATOM 1991 O O . ASN A 1 245 ? 23.141 -12.599 -22.216 1.00 89.94 245 ASN A O 1
ATOM 1995 N N . GLU A 1 246 ? 22.846 -12.821 -24.434 1.00 94.12 246 GLU A N 1
ATOM 1996 C CA . GLU A 1 246 ? 21.414 -13.186 -24.420 1.00 94.12 246 GLU A CA 1
ATOM 1997 C C . GLU A 1 246 ? 21.108 -14.353 -23.458 1.00 94.12 246 GLU A C 1
ATOM 1999 O O . GLU A 1 246 ? 20.100 -14.370 -22.755 1.00 94.12 246 GLU A O 1
ATOM 2004 N N . THR A 1 247 ? 22.036 -15.306 -23.338 1.00 92.44 247 THR A N 1
ATOM 2005 C CA . THR A 1 247 ? 21.930 -16.422 -22.388 1.00 92.44 247 THR A CA 1
ATOM 2006 C C . THR A 1 247 ? 21.939 -15.979 -20.921 1.00 92.44 247 THR A C 1
ATOM 2008 O O . THR A 1 247 ? 21.279 -16.607 -20.095 1.00 92.44 247 THR A O 1
ATOM 2011 N N . MET A 1 248 ? 22.651 -14.900 -20.580 1.00 93.94 248 MET A N 1
ATOM 2012 C CA . MET A 1 248 ? 22.698 -14.358 -19.215 1.00 93.94 248 MET A CA 1
ATOM 2013 C C . MET A 1 248 ? 21.417 -13.599 -18.868 1.00 93.94 248 MET A C 1
ATOM 2015 O O . MET A 1 248 ? 21.009 -13.585 -17.709 1.00 93.94 248 MET A O 1
ATOM 2019 N N . GLU A 1 249 ? 20.762 -12.999 -19.861 1.00 94.12 249 GLU A N 1
ATOM 2020 C CA . GLU A 1 249 ? 19.464 -12.348 -19.680 1.00 94.12 249 GLU A CA 1
ATOM 2021 C C . GLU A 1 249 ? 18.364 -13.373 -19.379 1.00 94.12 249 GLU A C 1
ATOM 2023 O O . GLU A 1 249 ? 17.613 -13.205 -18.419 1.00 94.12 249 GLU A O 1
ATOM 2028 N N . LEU A 1 250 ? 18.335 -14.495 -20.110 1.00 95.00 250 LEU A N 1
ATOM 2029 C CA . LEU A 1 250 ? 17.433 -15.612 -19.804 1.00 95.00 250 LEU A CA 1
ATOM 2030 C C . LEU A 1 250 ? 17.657 -16.160 -18.387 1.00 95.00 250 LEU A C 1
ATOM 2032 O O . LEU A 1 250 ? 16.692 -16.404 -17.662 1.00 95.00 250 LEU A O 1
ATOM 2036 N N . LEU A 1 251 ? 18.919 -16.314 -17.972 1.00 95.81 251 LEU A N 1
ATOM 2037 C CA . LEU A 1 251 ? 19.252 -16.759 -16.619 1.00 95.81 251 LEU A CA 1
ATOM 2038 C C . LEU A 1 251 ? 18.793 -15.749 -15.557 1.00 95.81 251 LEU A C 1
ATOM 2040 O O . LEU A 1 251 ? 18.220 -16.155 -14.550 1.00 95.81 251 LEU A O 1
ATOM 2044 N N . ARG A 1 252 ? 18.984 -14.443 -15.787 1.00 95.56 252 ARG A N 1
ATOM 2045 C CA . ARG A 1 252 ? 18.499 -13.385 -14.887 1.00 95.56 252 ARG A CA 1
ATOM 2046 C C . ARG A 1 252 ? 16.985 -13.459 -14.705 1.00 95.56 252 ARG A C 1
ATOM 2048 O O . ARG A 1 252 ? 16.521 -13.456 -13.570 1.00 95.56 252 ARG A O 1
ATOM 2055 N N . ASN A 1 253 ? 16.237 -13.585 -15.800 1.00 96.56 253 ASN A N 1
ATOM 2056 C CA . ASN A 1 253 ? 14.778 -13.679 -15.752 1.00 96.56 253 ASN A CA 1
ATOM 2057 C C . ASN A 1 253 ? 14.319 -14.913 -14.960 1.00 96.56 253 ASN A C 1
ATOM 2059 O O . ASN A 1 253 ? 13.402 -14.816 -14.146 1.00 96.56 253 ASN A O 1
ATOM 2063 N N . GLN A 1 254 ? 14.993 -16.056 -15.134 1.00 97.88 254 GLN A N 1
ATOM 2064 C CA . GLN A 1 254 ? 14.711 -17.252 -14.337 1.00 97.88 254 GLN A CA 1
ATOM 2065 C C . GLN A 1 254 ? 14.999 -17.022 -12.846 1.00 97.88 254 GLN A C 1
ATOM 2067 O O . GLN A 1 254 ? 14.185 -17.385 -12.004 1.00 97.88 254 GLN A O 1
ATOM 2072 N N . MET A 1 255 ? 16.116 -16.374 -12.505 1.00 98.12 255 MET A N 1
ATOM 2073 C CA . MET A 1 255 ? 16.453 -16.060 -11.111 1.00 98.12 255 MET A CA 1
ATOM 2074 C C . MET A 1 255 ? 15.454 -15.102 -10.458 1.00 98.12 255 MET A C 1
ATOM 2076 O O . MET A 1 255 ? 15.144 -15.249 -9.278 1.00 98.12 255 MET A O 1
ATOM 2080 N N . GLU A 1 256 ? 14.933 -14.130 -11.204 1.00 97.88 256 GLU A N 1
ATOM 2081 C CA . GLU A 1 256 ? 13.875 -13.240 -10.719 1.00 97.88 256 GLU A CA 1
ATOM 2082 C C . GLU A 1 256 ? 12.567 -14.003 -10.466 1.00 97.88 256 GLU A C 1
ATOM 2084 O O . GLU A 1 256 ? 11.911 -13.782 -9.444 1.00 97.88 256 GLU A O 1
ATOM 2089 N N . GLN A 1 257 ? 12.219 -14.949 -11.343 1.00 98.38 257 GLN A N 1
ATOM 2090 C CA . GLN A 1 257 ? 11.062 -15.825 -11.157 1.00 98.38 257 GLN A CA 1
ATOM 2091 C C . GLN A 1 257 ? 11.226 -16.755 -9.943 1.00 98.38 257 GLN A C 1
ATOM 2093 O O . GLN A 1 257 ? 10.277 -16.949 -9.174 1.00 98.38 257 GLN A O 1
ATOM 2098 N N . ASP A 1 258 ? 12.421 -17.308 -9.745 1.00 98.38 258 ASP A N 1
ATOM 2099 C CA . ASP A 1 258 ? 12.741 -18.170 -8.605 1.00 98.38 258 ASP A CA 1
ATOM 2100 C C . ASP A 1 258 ? 12.698 -17.378 -7.289 1.00 98.38 258 ASP A C 1
ATOM 2102 O O . ASP A 1 258 ? 12.098 -17.835 -6.313 1.00 98.38 258 ASP A O 1
ATOM 2106 N N . MET A 1 259 ? 13.232 -16.150 -7.281 1.00 98.50 259 MET A N 1
ATOM 2107 C CA . MET A 1 259 ? 13.152 -15.224 -6.146 1.00 98.50 259 MET A CA 1
ATOM 2108 C C . MET A 1 259 ? 11.699 -14.968 -5.731 1.00 98.50 259 MET A C 1
ATOM 2110 O O . MET A 1 259 ? 11.366 -15.051 -4.547 1.00 98.50 259 MET A O 1
ATOM 2114 N N . GLU A 1 260 ? 10.824 -14.659 -6.690 1.00 98.19 260 GLU A N 1
ATOM 2115 C CA . GLU A 1 260 ? 9.408 -14.396 -6.420 1.00 98.19 260 GLU A CA 1
ATOM 2116 C C . GLU A 1 260 ? 8.683 -15.661 -5.930 1.00 98.19 260 GLU A C 1
ATOM 2118 O O . GLU A 1 260 ? 7.884 -15.613 -4.992 1.00 98.19 260 GLU A O 1
ATOM 2123 N N . SER A 1 261 ? 9.009 -16.822 -6.501 1.00 98.25 261 SER A N 1
ATOM 2124 C CA . SER A 1 261 ? 8.466 -18.113 -6.063 1.00 98.25 261 SER A CA 1
ATOM 2125 C C . SER A 1 261 ? 8.867 -18.439 -4.618 1.00 98.25 261 SER A C 1
ATOM 2127 O O . SER A 1 261 ? 8.028 -18.859 -3.818 1.00 98.25 261 SER A O 1
ATOM 2129 N N . GLU A 1 262 ? 10.124 -18.183 -4.246 1.00 98.50 262 GLU A N 1
ATOM 2130 C CA . GLU A 1 262 ? 10.633 -18.377 -2.883 1.00 98.50 262 GLU A CA 1
ATOM 2131 C C . GLU A 1 262 ? 9.984 -17.401 -1.883 1.00 98.50 262 GLU A C 1
ATOM 2133 O O . GLU A 1 262 ? 9.586 -17.809 -0.788 1.00 98.50 262 GLU A O 1
ATOM 2138 N N . ILE A 1 263 ? 9.791 -16.130 -2.266 1.00 98.25 263 ILE A N 1
ATOM 2139 C CA . ILE A 1 263 ? 9.067 -15.129 -1.458 1.00 98.25 263 ILE A CA 1
ATOM 2140 C C . ILE A 1 263 ? 7.628 -15.576 -1.179 1.00 98.25 263 ILE A C 1
ATOM 2142 O O . ILE A 1 263 ? 7.152 -15.458 -0.041 1.00 98.25 263 ILE A O 1
ATOM 2146 N N . ASN A 1 264 ? 6.936 -16.091 -2.196 1.00 98.19 264 ASN A N 1
ATOM 2147 C CA . ASN A 1 264 ? 5.562 -16.568 -2.064 1.00 98.19 264 ASN A CA 1
ATOM 2148 C C . ASN A 1 264 ? 5.480 -17.788 -1.140 1.00 98.19 264 ASN A C 1
ATOM 2150 O O . ASN A 1 264 ? 4.658 -17.800 -0.221 1.00 98.19 264 ASN A O 1
ATOM 2154 N N . LEU A 1 265 ? 6.393 -18.750 -1.300 1.00 98.56 265 LEU A N 1
ATOM 2155 C CA . LEU A 1 265 ? 6.480 -19.927 -0.435 1.00 98.56 265 LEU A CA 1
ATOM 2156 C C . LEU A 1 265 ? 6.701 -19.542 1.037 1.00 98.56 265 LEU A C 1
ATOM 2158 O O . LEU A 1 265 ? 5.998 -20.027 1.924 1.00 98.56 265 LEU A O 1
ATOM 2162 N N . VAL A 1 266 ? 7.652 -18.644 1.312 1.00 98.44 266 VAL A N 1
ATOM 2163 C CA . VAL A 1 266 ? 7.931 -18.182 2.682 1.00 98.44 266 VAL A CA 1
ATOM 2164 C C . VAL A 1 266 ? 6.753 -17.403 3.262 1.00 98.44 266 VAL A C 1
ATOM 2166 O O . VAL A 1 266 ? 6.430 -17.558 4.441 1.00 98.44 266 VAL A O 1
ATOM 2169 N N . THR A 1 267 ? 6.079 -16.593 2.447 1.00 97.44 267 THR A N 1
ATOM 2170 C CA . THR A 1 267 ? 4.885 -15.855 2.873 1.00 97.44 267 THR A CA 1
ATOM 2171 C C . THR A 1 267 ? 3.759 -16.802 3.288 1.00 97.44 267 THR A C 1
ATOM 2173 O O . THR A 1 267 ? 3.153 -16.599 4.342 1.00 97.44 267 THR A O 1
ATOM 2176 N N . GLU A 1 268 ? 3.505 -17.851 2.505 1.00 98.44 268 GLU A N 1
ATOM 2177 C CA . GLU A 1 268 ? 2.480 -18.848 2.814 1.00 98.44 268 GLU A CA 1
ATOM 2178 C C . GLU A 1 268 ? 2.811 -19.631 4.095 1.00 98.44 268 GLU A C 1
ATOM 2180 O O . GLU A 1 268 ? 1.947 -19.808 4.958 1.00 98.44 268 GLU A O 1
ATOM 2185 N N . GLN A 1 269 ? 4.073 -20.034 4.270 1.00 98.38 269 GLN A N 1
ATOM 2186 C CA . GLN A 1 269 ? 4.533 -20.718 5.483 1.00 98.38 269 GLN A CA 1
ATOM 2187 C C . GLN A 1 269 ? 4.316 -19.867 6.743 1.00 98.38 269 GLN A C 1
ATOM 2189 O O . GLN A 1 269 ? 3.714 -20.345 7.709 1.00 98.38 269 GLN A O 1
ATOM 2194 N N . LEU A 1 270 ? 4.729 -18.595 6.721 1.00 97.69 270 LEU A N 1
ATOM 2195 C CA . LEU A 1 270 ? 4.530 -17.676 7.849 1.00 97.69 270 LEU A CA 1
ATOM 2196 C C . LEU A 1 270 ? 3.044 -17.454 8.150 1.00 97.69 270 LEU A C 1
ATOM 2198 O O . LEU A 1 270 ? 2.646 -17.365 9.312 1.00 97.69 270 LEU A O 1
ATOM 2202 N N . ASP A 1 271 ? 2.193 -17.415 7.125 1.00 97.94 271 ASP A N 1
ATOM 2203 C CA . ASP A 1 271 ? 0.750 -17.289 7.310 1.00 97.94 271 ASP A CA 1
ATOM 2204 C C . ASP A 1 271 ? 0.124 -18.513 7.987 1.00 97.94 271 ASP A C 1
ATOM 2206 O O . ASP A 1 271 ? -0.771 -18.362 8.830 1.00 97.94 271 ASP A O 1
ATOM 2210 N N . ILE A 1 272 ? 0.588 -19.719 7.652 1.00 98.50 272 ILE A N 1
ATOM 2211 C CA . ILE A 1 272 ? 0.161 -20.964 8.300 1.00 98.50 272 ILE A CA 1
ATOM 2212 C C . ILE A 1 272 ? 0.587 -20.970 9.774 1.00 98.50 272 ILE A C 1
ATOM 2214 O O . ILE A 1 272 ? -0.237 -21.249 10.654 1.00 98.50 272 ILE A O 1
ATOM 2218 N N . GLU A 1 273 ? 1.843 -20.627 10.060 1.00 98.50 273 GLU A N 1
ATOM 2219 C CA . GLU A 1 273 ? 2.385 -20.562 11.422 1.00 98.50 273 GLU A CA 1
ATOM 2220 C C . GLU A 1 273 ? 1.650 -19.519 12.277 1.00 98.50 273 GLU A C 1
ATOM 2222 O O . GLU A 1 273 ? 1.149 -19.844 13.361 1.00 98.50 273 GLU A O 1
ATOM 2227 N N . ARG A 1 274 ? 1.436 -18.314 11.736 1.00 98.50 274 ARG A N 1
ATOM 2228 C CA . ARG A 1 274 ? 0.641 -17.250 12.364 1.00 98.50 274 ARG A CA 1
ATOM 2229 C C . ARG A 1 274 ? -0.771 -17.718 12.709 1.00 98.50 274 ARG A C 1
ATOM 2231 O O . ARG A 1 274 ? -1.230 -17.547 13.841 1.00 98.50 274 ARG A O 1
ATOM 2238 N N . LYS A 1 275 ? -1.483 -18.336 11.758 1.00 98.50 275 LYS A N 1
ATOM 2239 C CA . LYS A 1 275 ? -2.848 -18.856 11.981 1.00 98.50 275 LYS A CA 1
ATOM 2240 C C . LYS A 1 275 ? -2.872 -19.941 13.060 1.00 98.50 275 LYS A C 1
ATOM 2242 O O . LYS A 1 275 ? -3.814 -19.989 13.861 1.00 98.50 275 LYS A O 1
ATOM 2247 N N . LYS A 1 276 ? -1.850 -20.800 13.106 1.00 98.56 276 LYS A N 1
ATOM 2248 C CA . LYS A 1 276 ? -1.697 -21.843 14.129 1.00 98.56 276 LYS A CA 1
ATOM 2249 C C . LYS A 1 276 ? -1.495 -21.234 15.518 1.00 98.56 276 LYS A C 1
ATOM 2251 O O . LYS A 1 276 ? -2.180 -21.652 16.451 1.00 98.56 276 LYS A O 1
ATOM 2256 N N . GLU A 1 277 ? -0.631 -20.231 15.655 1.00 98.50 277 GLU A N 1
ATOM 2257 C CA . GLU A 1 277 ? -0.348 -19.557 16.931 1.00 98.50 277 GLU A CA 1
ATOM 2258 C C . GLU A 1 277 ? -1.571 -18.774 17.447 1.00 98.50 277 GLU A C 1
ATOM 2260 O O . GLU A 1 277 ? -1.995 -18.967 18.590 1.00 98.50 277 GLU A O 1
ATOM 2265 N N . ILE A 1 278 ? -2.259 -18.024 16.575 1.00 97.75 278 ILE A N 1
ATOM 2266 C CA . ILE A 1 278 ? -3.536 -17.359 16.909 1.00 97.75 278 ILE A CA 1
ATOM 2267 C C . ILE A 1 278 ? -4.587 -18.380 17.373 1.00 97.75 278 ILE A C 1
ATOM 2269 O O . ILE A 1 278 ? -5.342 -18.131 18.316 1.00 97.75 278 ILE A O 1
ATOM 2273 N N . SER A 1 279 ? -4.646 -19.553 16.737 1.00 98.25 279 SER A N 1
ATOM 2274 C CA . SER A 1 279 ? -5.573 -20.619 17.133 1.00 98.25 279 SER A CA 1
ATOM 2275 C C . SER A 1 279 ? -5.250 -21.196 18.514 1.00 98.25 279 SER A C 1
ATOM 2277 O O . SER A 1 279 ? -6.165 -21.586 19.239 1.00 98.25 279 SER A O 1
ATOM 2279 N N . GLN A 1 280 ? -3.975 -21.238 18.911 1.00 98.31 280 GLN A N 1
ATOM 2280 C CA . GLN A 1 280 ? -3.575 -21.644 20.260 1.00 98.31 280 GLN A CA 1
ATOM 2281 C C . GLN A 1 280 ? -3.974 -20.596 21.302 1.00 98.31 280 GLN A C 1
ATOM 2283 O O . GLN A 1 280 ? -4.527 -20.970 22.335 1.00 98.31 280 GLN A O 1
ATOM 2288 N N . ILE A 1 281 ? -3.784 -19.303 21.019 1.00 97.69 281 ILE A N 1
ATOM 2289 C CA . ILE A 1 281 ? -4.237 -18.212 21.901 1.00 97.69 281 ILE A CA 1
ATOM 2290 C C . ILE A 1 281 ? -5.758 -18.281 22.079 1.00 97.69 281 ILE A C 1
ATOM 2292 O O . ILE A 1 281 ? -6.251 -18.295 23.202 1.00 97.69 281 ILE A O 1
ATOM 2296 N N . LYS A 1 282 ? -6.518 -18.459 20.991 1.00 96.94 282 LYS A N 1
ATOM 2297 C CA . LYS A 1 282 ? -7.979 -18.651 21.056 1.00 96.94 282 LYS A CA 1
ATOM 2298 C C . LYS A 1 282 ? -8.399 -19.794 21.982 1.00 96.94 282 LYS A C 1
ATOM 2300 O O . LYS A 1 282 ? -9.402 -19.664 22.669 1.00 96.94 282 LYS A O 1
ATOM 2305 N N . LYS A 1 283 ? -7.648 -20.900 22.015 1.00 97.94 283 LYS A N 1
ATOM 2306 C CA . LYS A 1 283 ? -7.928 -22.030 22.918 1.00 97.94 283 LYS A CA 1
ATOM 2307 C C . LYS A 1 283 ? -7.609 -21.720 24.383 1.00 97.94 283 LYS A C 1
ATOM 2309 O O . LYS A 1 283 ? -8.276 -22.272 25.243 1.00 97.94 283 LYS A O 1
ATOM 2314 N N . LYS A 1 284 ? -6.618 -20.866 24.667 1.00 96.44 284 LYS A N 1
ATOM 2315 C CA . LYS A 1 284 ? -6.233 -20.481 26.040 1.00 96.44 284 LYS A CA 1
ATOM 2316 C C . LYS A 1 284 ? -7.251 -19.560 26.720 1.00 96.44 284 LYS A C 1
ATOM 2318 O O . LYS A 1 284 ? -7.363 -19.589 27.938 1.00 96.44 284 LYS A O 1
ATOM 2323 N N . PHE A 1 285 ? -7.949 -18.736 25.940 1.00 94.12 285 PHE A N 1
ATOM 2324 C CA . PHE A 1 285 ? -8.901 -17.732 26.438 1.00 94.12 285 PHE A CA 1
ATOM 2325 C C . PHE A 1 285 ? -10.374 -18.131 26.262 1.00 94.12 285 PHE A C 1
ATOM 2327 O O . PHE A 1 285 ? -11.259 -17.326 26.551 1.00 94.12 285 PHE A O 1
ATOM 2334 N N . LYS A 1 286 ? -10.629 -19.348 25.776 1.00 86.44 286 LYS A N 1
ATOM 2335 C CA . LYS A 1 286 ? -11.964 -19.949 25.718 1.00 86.44 286 LYS A CA 1
ATOM 2336 C C . LYS A 1 286 ? -12.315 -20.572 27.064 1.00 86.44 286 LYS A C 1
ATOM 2338 O O . LYS A 1 286 ? -13.490 -20.433 27.460 1.00 86.44 286 LYS A O 1
#

Organism: NCBI:txid1481888

Sequence (286 aa):
MSRKINSKHNHSKHKNISAFPKLPKHFAEQVIDLESDLDTNCTALGASKLVELYSAAVEYYGSIKDTRYLHYKERIQQLLARDDVINVLNHNQPTKLERSRSEDQLPSNEFELEELKIPKSDQINLHFTSPLAIKKDAEDIINQHLNTSTSTSEKICENLRSQEGKHLERRLKQRRANSPQILHKSNLAPVEAVMKITAEQKLERYQDEIEKVMEKYIEEKITRIQGIKSKYKEQINELAAGMNNETMELLRNQMEQDMESEINLVTEQLDIERKKEISQIKKKFK

Radius of gyration: 33.99 Å; Cα contacts (8 Å, |Δi|>4): 93; chains: 1; bounding box: 97×76×91 Å

Mean predicted aligned error: 20.04 Å